Protein AF-A0A9K3H7M8-F1 (afdb_monomer_lite)

Foldseek 3Di:
DPDDPDDPPQDPLNCCVSPDDPVVQPPHDDDQQAPDDVPDDCPPPVRVVSCVVSVDRVVVVVVQVPDDPVRNVVVVVVVVVVVVVVVVVVVVVVVVVVVVVVVVVVVVVVVVVVVVVVVVVVVVVVVVVVVVVVVVVVVVVVVVVVVVVVVVVVVVVVVVVVVVVVVVVVVVVVVVVVVVVVVVVVVVVVVVVVVVVVVVVVVVVVVVVVVVVVVVVVVVVVVVVVVVVVVVVVVVVVVVVVVVVVVVVVVVVVVVVVVVVVVVVVVVVVVVVVVVVVVVPPPPVVPVVVVVVVVVVVVVVVPDDDDDDDDDDDDDDDDDDDDDDDPPDVVVVVVVVVVVVVVPDDDDDDDDD

Organism: Helianthus annuus (NCBI:txid4232)

Structure (mmCIF, N/CA/C/O backbone):
data_AF-A0A9K3H7M8-F1
#
_entry.id   AF-A0A9K3H7M8-F1
#
loop_
_atom_site.group_PDB
_atom_site.id
_atom_site.type_symbol
_atom_site.label_atom_id
_atom_site.label_alt_id
_atom_site.label_comp_id
_atom_site.label_asym_id
_atom_site.label_entity_id
_atom_site.label_seq_id
_atom_site.pdbx_PDB_ins_code
_atom_site.Cartn_x
_atom_site.Cartn_y
_atom_site.Cartn_z
_atom_site.occupancy
_atom_site.B_iso_or_equiv
_atom_site.auth_seq_id
_atom_site.auth_comp_id
_atom_site.auth_asym_id
_atom_site.auth_atom_id
_atom_site.pdbx_PDB_model_num
ATOM 1 N N . MET A 1 1 ? 42.172 39.026 -87.002 1.00 37.16 1 MET A N 1
ATOM 2 C CA . MET A 1 1 ? 43.207 38.652 -87.994 1.00 37.16 1 MET A CA 1
ATOM 3 C C . MET A 1 1 ? 42.482 38.311 -89.286 1.00 37.16 1 MET A C 1
ATOM 5 O O . MET A 1 1 ? 41.620 37.442 -89.215 1.00 37.16 1 MET A O 1
ATOM 9 N N . PRO A 1 2 ? 42.735 38.986 -90.419 1.00 46.34 2 PRO A N 1
ATOM 10 C CA . PRO A 1 2 ? 42.148 38.575 -91.692 1.00 46.34 2 PRO A CA 1
ATOM 11 C C . PRO A 1 2 ? 42.627 37.155 -92.021 1.00 46.34 2 PRO A C 1
ATOM 13 O O . PRO A 1 2 ? 43.828 36.883 -91.992 1.00 46.34 2 PRO A O 1
ATOM 16 N N . GLN A 1 3 ? 41.680 36.238 -92.229 1.00 56.22 3 GLN A N 1
ATOM 17 C CA . GLN A 1 3 ? 41.981 34.842 -92.530 1.00 56.22 3 GLN A CA 1
ATOM 18 C C . GLN A 1 3 ? 42.691 34.755 -93.884 1.00 56.22 3 GLN A C 1
ATOM 20 O O . GLN A 1 3 ? 42.224 35.310 -94.878 1.00 56.22 3 GLN A O 1
ATOM 25 N N . THR A 1 4 ? 43.836 34.076 -93.922 1.00 61.66 4 THR A N 1
ATOM 26 C CA . THR A 1 4 ? 44.567 33.813 -95.163 1.00 61.66 4 THR A CA 1
ATOM 27 C C . THR A 1 4 ? 43.667 33.005 -96.113 1.00 61.66 4 THR A C 1
ATOM 29 O O . THR A 1 4 ? 43.081 32.017 -95.653 1.00 61.66 4 THR A O 1
ATOM 32 N N . PRO A 1 5 ? 43.545 33.382 -97.404 1.00 66.44 5 PRO A N 1
ATOM 33 C CA . PRO A 1 5 ? 42.693 32.675 -98.360 1.00 66.44 5 PRO A CA 1
ATOM 34 C C . PRO A 1 5 ? 43.016 31.180 -98.404 1.00 66.44 5 PRO A C 1
ATOM 36 O O . PRO A 1 5 ? 44.189 30.805 -98.343 1.00 66.44 5 PRO A O 1
ATOM 39 N N . ILE A 1 6 ? 41.980 30.340 -98.507 1.00 66.00 6 ILE A N 1
ATOM 40 C CA . ILE A 1 6 ? 42.145 28.888 -98.623 1.00 66.00 6 ILE A CA 1
ATOM 41 C C . ILE A 1 6 ? 42.947 28.598 -99.896 1.00 66.00 6 ILE A C 1
ATOM 43 O O . ILE A 1 6 ? 42.545 28.968 -100.999 1.00 66.00 6 ILE A O 1
ATOM 47 N N . GLY A 1 7 ? 44.113 27.983 -99.732 1.00 70.69 7 GLY A N 1
ATOM 48 C CA . GLY A 1 7 ? 45.026 27.655 -100.817 1.00 70.69 7 GLY A CA 1
ATOM 49 C C . GLY A 1 7 ? 44.798 26.237 -101.351 1.00 70.69 7 GLY A C 1
ATOM 50 O O . GLY A 1 7 ? 44.328 25.367 -100.622 1.00 70.69 7 GLY A O 1
ATOM 51 N N . PRO A 1 8 ? 45.228 25.930 -102.587 1.00 66.62 8 PRO A N 1
ATOM 52 C CA . PRO A 1 8 ? 45.077 24.602 -103.201 1.00 66.62 8 PRO A CA 1
ATOM 53 C C . PRO A 1 8 ? 45.872 23.473 -102.509 1.00 66.62 8 PRO A C 1
ATOM 55 O O . PRO A 1 8 ? 45.819 22.329 -102.947 1.00 66.62 8 PRO A O 1
ATOM 58 N N . LYS A 1 9 ? 46.632 23.783 -101.450 1.00 65.81 9 LYS A N 1
ATOM 59 C CA . LYS A 1 9 ? 47.380 22.820 -100.624 1.00 65.81 9 LYS A CA 1
ATOM 60 C C . LYS A 1 9 ? 46.792 22.643 -99.215 1.00 65.81 9 LYS A C 1
ATOM 62 O O . LYS A 1 9 ? 47.369 21.892 -98.433 1.00 65.81 9 LYS A O 1
ATOM 67 N N . ASP A 1 10 ? 45.703 23.339 -98.883 1.00 64.88 10 ASP A N 1
ATOM 68 C CA . ASP A 1 10 ? 45.062 23.244 -97.570 1.00 64.88 10 ASP A CA 1
ATOM 69 C C . ASP A 1 10 ? 44.365 21.879 -97.417 1.00 64.88 10 ASP A C 1
ATOM 71 O O . ASP A 1 10 ? 43.668 21.401 -98.314 1.00 64.88 10 ASP A O 1
ATOM 75 N N . THR A 1 11 ? 44.581 21.219 -96.278 1.00 67.19 11 THR A N 1
ATOM 76 C CA . THR A 1 11 ? 43.948 19.932 -95.956 1.00 67.19 11 THR A CA 1
ATOM 77 C C . THR A 1 11 ? 42.497 20.119 -95.501 1.00 67.19 11 THR A C 1
ATOM 79 O O . THR A 1 11 ? 42.090 21.210 -95.110 1.00 67.19 11 THR A O 1
ATOM 82 N N . LEU A 1 12 ? 41.696 19.048 -95.473 1.00 66.25 12 LEU A N 1
ATOM 83 C CA . LEU A 1 12 ? 40.324 19.115 -94.937 1.00 66.25 12 LEU A CA 1
ATOM 84 C C . LEU A 1 12 ? 40.281 19.637 -93.487 1.00 66.25 12 LEU A C 1
ATOM 86 O O . LEU A 1 12 ? 39.350 20.348 -93.120 1.00 66.25 12 LEU A O 1
ATOM 90 N N . GLY A 1 13 ? 41.318 19.356 -92.689 1.00 67.44 13 GLY A N 1
ATOM 91 C CA . GLY A 1 13 ? 41.487 19.937 -91.355 1.00 67.44 13 GLY A CA 1
ATOM 92 C C . GLY A 1 13 ? 41.798 21.441 -91.371 1.00 67.44 13 GLY A C 1
ATOM 93 O O . GLY A 1 13 ? 41.310 22.163 -90.507 1.00 67.44 13 GLY A O 1
ATOM 94 N N . ASP A 1 14 ? 42.564 21.936 -92.355 1.00 67.06 14 ASP A N 1
ATOM 95 C CA . ASP A 1 14 ? 42.853 23.375 -92.529 1.00 67.06 14 ASP A CA 1
ATOM 96 C C . ASP A 1 14 ? 41.591 24.164 -92.828 1.00 67.06 14 ASP A C 1
ATOM 98 O O . ASP A 1 14 ? 41.371 25.227 -92.248 1.00 67.06 14 ASP A O 1
ATOM 102 N N . ILE A 1 15 ? 40.766 23.621 -93.720 1.00 71.25 15 ILE A N 1
ATOM 103 C CA . ILE A 1 15 ? 39.487 24.213 -94.090 1.00 71.25 15 ILE A CA 1
ATOM 104 C C . ILE A 1 15 ? 38.593 24.230 -92.852 1.00 71.25 15 ILE A C 1
ATOM 106 O O . ILE A 1 15 ? 38.172 25.299 -92.427 1.00 71.25 15 ILE A O 1
ATOM 110 N N . TYR A 1 16 ? 38.421 23.078 -92.200 1.00 71.94 16 TYR A N 1
ATOM 111 C CA . TYR A 1 16 ? 37.573 22.943 -91.023 1.00 71.94 16 TYR A CA 1
ATOM 112 C C . TYR A 1 16 ? 37.941 23.897 -89.880 1.00 71.94 16 TYR A C 1
ATOM 114 O O . TYR A 1 16 ? 37.085 24.645 -89.426 1.00 71.94 16 TYR A O 1
ATOM 122 N N . TYR A 1 17 ? 39.199 23.940 -89.429 1.00 69.75 17 TYR A N 1
ATOM 123 C CA . TYR A 1 17 ? 39.587 24.808 -88.307 1.00 69.75 17 TYR A CA 1
ATOM 124 C C . TYR A 1 17 ? 39.629 26.304 -88.662 1.00 69.75 17 TYR A C 1
ATOM 126 O O . TYR A 1 17 ? 39.599 27.131 -87.751 1.00 69.75 17 TYR A O 1
ATOM 134 N N . ARG A 1 18 ? 39.708 26.680 -89.950 1.00 70.69 18 ARG A N 1
ATOM 135 C CA . ARG A 1 18 ? 39.582 28.088 -90.376 1.00 70.69 18 ARG A CA 1
ATOM 136 C C . ARG A 1 18 ? 38.124 28.520 -90.518 1.00 70.69 18 ARG A C 1
ATOM 138 O O . ARG A 1 18 ? 37.816 29.664 -90.200 1.00 70.69 18 ARG A O 1
ATOM 145 N N . THR A 1 19 ? 37.239 27.638 -90.979 1.00 67.06 19 THR A N 1
ATOM 146 C CA . THR A 1 19 ? 35.826 27.969 -91.229 1.00 67.06 19 THR A CA 1
ATOM 147 C C . THR A 1 19 ? 34.911 27.680 -90.042 1.00 67.06 19 THR A C 1
ATOM 149 O O . THR A 1 19 ? 33.786 28.165 -90.022 1.00 67.06 19 THR A O 1
ATOM 152 N N . TYR A 1 20 ? 35.355 26.885 -89.066 1.00 65.38 20 TYR A N 1
ATOM 153 C CA . TYR A 1 20 ? 34.555 26.542 -87.895 1.00 65.38 20 TYR A CA 1
ATOM 154 C C . TYR A 1 20 ? 34.577 27.658 -86.842 1.00 65.38 20 TYR A C 1
ATOM 156 O O . TYR A 1 20 ? 35.587 27.882 -86.175 1.00 65.38 20 TYR A O 1
ATOM 164 N N . THR A 1 21 ? 33.429 28.301 -86.641 1.00 65.25 21 THR A N 1
ATOM 165 C CA . THR A 1 21 ? 33.102 29.110 -85.458 1.00 65.25 21 THR A CA 1
ATOM 166 C C . THR A 1 21 ? 31.748 28.651 -84.916 1.00 65.25 21 THR A C 1
ATOM 168 O O . THR A 1 21 ? 30.853 28.330 -85.696 1.00 65.25 21 THR A O 1
ATOM 171 N N . GLU A 1 22 ? 31.580 28.588 -83.588 1.00 62.47 22 GLU A N 1
ATOM 172 C CA . GLU A 1 22 ? 30.294 28.176 -82.986 1.00 62.47 22 GLU A CA 1
ATOM 173 C C . GLU A 1 22 ? 29.138 29.086 -83.429 1.00 62.47 22 GLU A C 1
ATOM 175 O O . GLU A 1 22 ? 28.031 28.609 -83.646 1.00 62.47 22 GLU A O 1
ATOM 180 N N . GLU A 1 23 ? 29.431 30.366 -83.658 1.00 64.12 23 GLU A N 1
ATOM 181 C CA . GLU A 1 23 ? 28.493 31.390 -84.128 1.00 64.12 23 GLU A CA 1
ATOM 182 C C . GLU A 1 23 ? 28.044 31.200 -85.587 1.00 64.12 23 GLU A C 1
ATOM 184 O O . GLU A 1 23 ? 26.951 31.620 -85.935 1.00 64.12 23 GLU A O 1
ATOM 189 N N . ALA A 1 24 ? 28.851 30.569 -86.452 1.00 64.94 24 ALA A N 1
ATOM 190 C CA . ALA A 1 24 ? 28.503 30.346 -87.864 1.00 64.94 24 ALA A CA 1
ATOM 191 C C . ALA A 1 24 ? 27.744 29.029 -88.107 1.00 64.94 24 ALA A C 1
ATOM 193 O O . ALA A 1 24 ? 27.445 28.681 -89.250 1.00 64.94 24 ALA A O 1
ATOM 194 N N . ARG A 1 25 ? 27.501 28.251 -87.047 1.00 64.44 25 ARG A N 1
ATOM 195 C CA . ARG A 1 25 ? 26.945 26.897 -87.124 1.00 64.44 25 ARG A CA 1
ATOM 196 C C . ARG A 1 25 ? 25.420 26.849 -86.963 1.00 64.44 25 ARG A C 1
ATOM 198 O O . ARG A 1 25 ? 24.827 25.854 -87.385 1.00 64.44 25 ARG A O 1
ATOM 205 N N . ASP A 1 26 ? 24.804 27.881 -86.385 1.00 65.69 26 ASP A N 1
ATOM 206 C CA . ASP A 1 26 ? 23.374 27.916 -86.044 1.00 65.69 26 ASP A CA 1
ATOM 207 C C . ASP A 1 26 ? 22.899 26.563 -85.442 1.00 65.69 26 ASP A C 1
ATOM 209 O O . ASP A 1 26 ? 23.604 25.958 -84.629 1.00 65.69 26 ASP A O 1
ATOM 213 N N . ASP A 1 27 ? 21.739 26.038 -85.857 1.00 67.88 27 ASP A N 1
ATOM 214 C CA . ASP A 1 27 ? 21.163 24.768 -85.375 1.00 67.88 27 ASP A CA 1
ATOM 215 C C . ASP A 1 27 ? 21.737 23.501 -86.057 1.00 67.88 27 ASP A C 1
ATOM 217 O O . ASP A 1 27 ? 21.255 22.383 -85.838 1.00 67.88 27 ASP A O 1
ATOM 221 N N . VAL A 1 28 ? 22.770 23.618 -86.901 1.00 68.94 28 VAL A N 1
ATOM 222 C CA . VAL A 1 28 ? 23.290 22.472 -87.669 1.00 68.94 28 VAL A CA 1
ATOM 223 C C . VAL A 1 28 ? 24.121 21.538 -86.768 1.00 68.94 28 VAL A C 1
ATOM 225 O O . VAL A 1 28 ? 24.998 21.993 -86.025 1.00 68.94 28 VAL A O 1
ATOM 228 N N . PRO A 1 29 ? 23.922 20.203 -86.804 1.00 63.81 29 PRO A N 1
ATOM 229 C CA . PRO A 1 29 ? 24.744 19.258 -86.046 1.00 63.81 29 PRO A CA 1
ATOM 230 C C . PRO A 1 29 ? 26.231 19.348 -86.410 1.00 63.81 29 PRO A C 1
ATOM 232 O O . PRO A 1 29 ? 26.594 19.450 -87.578 1.00 63.81 29 PRO A O 1
ATOM 235 N N . HIS A 1 30 ? 27.100 19.286 -85.400 1.00 67.50 30 HIS A N 1
ATOM 236 C CA . HIS A 1 30 ? 28.547 19.335 -85.578 1.00 67.50 30 HIS A CA 1
ATOM 237 C C . HIS A 1 30 ? 28.995 18.155 -86.436 1.00 67.50 30 HIS A C 1
ATOM 239 O O . HIS A 1 30 ? 28.794 17.004 -86.042 1.00 67.50 30 HIS A O 1
ATOM 245 N N . GLN A 1 31 ? 29.612 18.432 -87.581 1.00 67.94 31 GLN A N 1
ATOM 246 C CA . GLN A 1 31 ? 30.247 17.413 -88.409 1.00 67.94 31 GLN A CA 1
ATOM 247 C C . GLN A 1 31 ? 31.762 17.534 -88.266 1.00 67.94 31 GLN A C 1
ATOM 249 O O . GLN A 1 31 ? 32.370 18.358 -88.949 1.00 67.94 31 GLN A O 1
ATOM 254 N N . PRO A 1 32 ? 32.382 16.760 -87.361 1.00 67.25 32 PRO A N 1
ATOM 255 C CA . PRO A 1 32 ? 33.826 16.770 -87.236 1.00 67.25 32 PRO A CA 1
ATOM 256 C C . PRO A 1 32 ? 34.496 16.165 -88.475 1.00 67.25 32 PRO A C 1
ATOM 258 O O . PRO A 1 32 ? 33.921 15.327 -89.168 1.00 67.25 32 PRO A O 1
ATOM 261 N N . VAL A 1 33 ? 35.757 16.536 -88.716 1.00 67.94 33 VAL A N 1
ATOM 262 C CA . VAL A 1 33 ? 36.584 15.984 -89.815 1.00 67.94 33 VAL A CA 1
ATOM 263 C C . VAL A 1 33 ? 36.928 14.505 -89.592 1.00 67.94 33 VAL A C 1
ATOM 265 O O . VAL A 1 33 ? 37.368 13.817 -90.510 1.00 67.94 33 VAL A O 1
ATOM 268 N N . TRP A 1 34 ? 36.727 13.993 -88.375 1.00 71.50 34 TRP A N 1
ATOM 269 C CA . TRP A 1 34 ? 36.981 12.601 -88.019 1.00 71.50 34 TRP A CA 1
ATOM 270 C C . TRP A 1 34 ? 35.711 11.747 -88.028 1.00 71.50 34 TRP A C 1
ATOM 272 O O . TRP A 1 34 ? 34.624 12.193 -87.674 1.00 71.50 34 TRP A O 1
ATOM 282 N N . CYS A 1 35 ? 35.869 10.466 -88.365 1.00 69.44 35 CYS A N 1
ATOM 283 C CA . CYS A 1 35 ? 34.754 9.529 -88.531 1.00 69.44 35 CYS A CA 1
ATOM 284 C C . CYS A 1 35 ? 34.334 8.787 -87.245 1.00 69.44 35 CYS A C 1
ATOM 286 O O . CYS A 1 35 ? 33.466 7.919 -87.321 1.00 69.44 35 CYS A O 1
ATOM 288 N N . LEU A 1 36 ? 34.935 9.092 -86.083 1.00 68.38 36 LEU A N 1
ATOM 289 C CA . LEU A 1 36 ? 34.606 8.432 -84.810 1.00 68.38 36 LEU A CA 1
ATOM 290 C C . LEU A 1 36 ? 33.197 8.796 -84.327 1.00 68.38 36 LEU A C 1
ATOM 292 O O . LEU A 1 36 ? 32.873 9.966 -84.115 1.00 68.38 36 LEU A O 1
ATOM 296 N N . LYS A 1 37 ? 32.384 7.770 -84.079 1.00 69.69 37 LYS A N 1
ATOM 297 C CA . LYS A 1 37 ? 31.034 7.861 -83.519 1.00 69.69 37 LYS A CA 1
ATOM 298 C C . LYS A 1 37 ? 31.013 7.423 -82.055 1.00 69.69 37 LYS A C 1
ATOM 300 O O . LYS A 1 37 ? 31.879 6.703 -81.562 1.00 69.69 37 LYS A O 1
ATOM 305 N N . LYS A 1 38 ? 29.970 7.837 -81.329 1.00 60.09 38 LYS A N 1
ATOM 306 C CA . LYS A 1 38 ? 29.717 7.375 -79.955 1.00 60.09 38 LYS A CA 1
ATOM 307 C C . LYS A 1 38 ? 29.588 5.843 -79.954 1.00 60.09 38 LYS A C 1
ATOM 309 O O . LYS A 1 38 ? 28.697 5.329 -80.623 1.00 60.09 38 LYS A O 1
ATOM 314 N N . LYS A 1 39 ? 30.410 5.162 -79.140 1.00 64.69 39 LYS A N 1
ATOM 315 C CA . LYS A 1 39 ? 30.593 3.691 -79.031 1.00 64.69 39 LYS A CA 1
ATOM 316 C C . LYS A 1 39 ? 31.601 3.058 -80.000 1.00 64.69 39 LYS A C 1
ATOM 318 O O . LYS A 1 39 ? 31.818 1.853 -79.891 1.00 64.69 39 LYS A O 1
ATOM 323 N N . ASP A 1 40 ? 32.253 3.829 -80.867 1.00 67.75 40 ASP A N 1
ATOM 324 C CA . ASP A 1 40 ? 33.403 3.308 -81.605 1.00 67.75 40 ASP A CA 1
ATOM 325 C C . ASP A 1 40 ? 34.556 3.033 -80.634 1.00 67.75 40 ASP A C 1
ATOM 327 O O . ASP A 1 40 ? 34.876 3.834 -79.753 1.00 67.75 40 ASP A O 1
ATOM 331 N N . THR A 1 41 ? 35.180 1.871 -80.780 1.00 60.69 41 THR A N 1
ATOM 332 C CA . THR A 1 41 ? 36.341 1.467 -79.986 1.00 60.69 41 THR A CA 1
ATOM 333 C C . THR A 1 41 ? 37.636 1.867 -80.693 1.00 60.69 41 THR A C 1
ATOM 335 O O . THR A 1 41 ? 37.785 1.606 -81.888 1.00 60.69 41 THR A O 1
ATOM 338 N N . PHE A 1 42 ? 38.613 2.409 -79.951 1.00 65.19 42 PHE A N 1
ATOM 339 C CA . PHE A 1 42 ? 39.938 2.844 -80.444 1.00 65.19 42 PHE A CA 1
ATOM 340 C C . PHE A 1 42 ? 40.855 1.707 -80.968 1.00 65.19 42 PHE A C 1
ATOM 342 O O . PHE A 1 42 ? 42.075 1.846 -81.031 1.00 65.19 42 PHE A O 1
ATOM 349 N N . VAL A 1 43 ? 40.285 0.565 -81.349 1.00 67.00 43 VAL A N 1
ATOM 350 C CA . VAL A 1 43 ? 40.990 -0.585 -81.938 1.00 67.00 43 VAL A CA 1
ATOM 351 C C . VAL A 1 43 ? 41.161 -0.439 -83.452 1.00 67.00 43 VAL A C 1
ATOM 353 O O . VAL A 1 43 ? 42.076 -1.025 -84.025 1.00 67.00 43 VAL A O 1
ATOM 356 N N . LEU A 1 44 ? 40.309 0.350 -84.118 1.00 71.62 44 LEU A N 1
ATOM 357 C CA . LEU A 1 44 ? 40.407 0.591 -85.558 1.00 71.62 44 LEU A CA 1
ATOM 358 C C . LEU A 1 44 ? 41.444 1.681 -85.846 1.00 71.62 44 LEU A C 1
ATOM 360 O O . LEU A 1 44 ? 41.142 2.872 -85.787 1.00 71.62 44 LEU A O 1
ATOM 364 N N . PHE A 1 45 ? 42.661 1.266 -86.210 1.00 72.88 45 PHE A N 1
ATOM 365 C CA . PHE A 1 45 ? 43.798 2.163 -86.454 1.00 72.88 45 PHE A CA 1
ATOM 366 C C . PHE A 1 45 ? 43.477 3.332 -87.398 1.00 72.88 45 PHE A C 1
ATOM 368 O O . PHE A 1 45 ? 43.902 4.452 -87.140 1.00 72.88 45 PHE A O 1
ATOM 375 N N . VAL A 1 46 ? 42.700 3.099 -88.463 1.00 73.44 46 VAL A N 1
ATOM 376 C CA . VAL A 1 46 ? 42.328 4.145 -89.432 1.00 73.44 46 VAL A CA 1
ATOM 377 C C . VAL A 1 46 ? 41.471 5.231 -88.777 1.00 73.44 46 VAL A C 1
ATOM 379 O O . VAL A 1 46 ? 41.814 6.403 -88.871 1.00 73.44 46 VAL A O 1
ATOM 382 N N . ALA A 1 47 ? 40.427 4.854 -88.034 1.00 70.38 47 ALA A N 1
ATOM 383 C CA . ALA A 1 47 ? 39.562 5.810 -87.341 1.00 70.38 47 ALA A CA 1
ATOM 384 C C . ALA A 1 47 ? 40.319 6.575 -86.241 1.00 70.38 47 ALA A C 1
ATOM 386 O O . ALA A 1 47 ? 40.140 7.783 -86.091 1.00 70.38 47 ALA A O 1
ATOM 387 N N . CYS A 1 48 ? 41.212 5.896 -85.513 1.00 69.88 48 CYS A N 1
ATOM 388 C CA . CYS A 1 48 ? 42.076 6.522 -84.510 1.00 69.88 48 CYS A CA 1
ATOM 389 C C . CYS A 1 48 ? 43.066 7.504 -85.136 1.00 69.88 48 CYS A C 1
ATOM 391 O O . CYS A 1 48 ? 43.283 8.584 -84.595 1.00 69.88 48 CYS A O 1
ATOM 393 N N . ARG A 1 49 ? 43.662 7.142 -86.277 1.00 73.06 49 ARG A N 1
ATOM 394 C CA . ARG A 1 49 ? 44.584 7.999 -87.023 1.00 73.06 49 ARG A CA 1
ATOM 395 C C . ARG A 1 49 ? 43.867 9.233 -87.555 1.00 73.06 49 ARG A C 1
ATOM 397 O O . ARG A 1 49 ? 44.391 10.329 -87.403 1.00 73.06 49 ARG A O 1
ATOM 404 N N . ASP A 1 50 ? 42.686 9.068 -88.138 1.00 72.75 50 ASP A N 1
ATOM 405 C CA . ASP A 1 50 ? 41.912 10.176 -88.700 1.00 72.75 50 ASP A CA 1
ATOM 406 C C . ASP A 1 50 ? 41.412 11.114 -87.590 1.00 72.75 50 ASP A C 1
ATOM 408 O O . ASP A 1 50 ? 41.468 12.332 -87.736 1.00 72.75 50 ASP A O 1
ATOM 412 N N . TRP A 1 51 ? 41.029 10.565 -86.432 1.00 72.69 51 TRP A N 1
ATOM 413 C CA . TRP A 1 51 ? 40.752 11.353 -85.231 1.00 72.69 51 TRP A CA 1
ATOM 414 C C . TRP A 1 51 ? 41.978 12.086 -84.703 1.00 72.69 51 TRP A C 1
ATOM 416 O O . TRP A 1 51 ? 41.902 13.284 -84.455 1.00 72.69 51 TRP A O 1
ATOM 426 N N . PHE A 1 52 ? 43.115 11.405 -84.566 1.00 69.81 52 PHE A N 1
ATOM 427 C CA . PHE A 1 52 ? 44.348 12.015 -84.078 1.00 69.81 52 PHE A CA 1
ATOM 428 C C . PHE A 1 52 ? 44.790 13.156 -84.998 1.00 69.81 52 PHE A C 1
ATOM 430 O O . PHE A 1 52 ? 45.013 14.268 -84.535 1.00 69.81 52 PHE A O 1
ATOM 437 N N . LEU A 1 53 ? 44.841 12.920 -86.310 1.00 68.38 53 LEU A N 1
ATOM 438 C CA . LEU A 1 53 ? 45.197 13.940 -87.299 1.00 68.38 53 LEU A CA 1
ATOM 439 C C . LEU A 1 53 ? 44.179 15.084 -87.352 1.00 68.38 53 LEU A C 1
ATOM 441 O O . LEU A 1 53 ? 44.574 16.228 -87.553 1.00 68.38 53 LEU A O 1
ATOM 445 N N . GLY A 1 54 ? 42.895 14.782 -87.154 1.00 68.94 54 GLY A N 1
ATOM 446 C CA . GLY A 1 54 ? 41.819 15.766 -87.107 1.00 68.94 54 GLY A CA 1
ATOM 447 C C . GLY A 1 54 ? 41.716 16.531 -85.787 1.00 68.94 54 GLY A C 1
ATOM 448 O O . GLY A 1 54 ? 41.024 17.536 -85.762 1.00 68.94 54 GLY A O 1
ATOM 449 N N . SER A 1 55 ? 42.386 16.083 -84.719 1.00 67.81 55 SER A N 1
ATOM 450 C CA . SER A 1 55 ? 42.360 16.719 -83.391 1.00 67.81 55 SER A CA 1
ATOM 451 C C . SER A 1 55 ? 43.405 17.823 -83.231 1.00 67.81 55 SER A C 1
ATOM 453 O O . SER A 1 55 ? 43.283 18.664 -82.339 1.00 67.81 55 SER A O 1
ATOM 455 N N . PHE A 1 56 ? 44.444 17.828 -84.072 1.00 68.06 56 PHE A N 1
ATOM 456 C CA . PHE A 1 56 ? 45.486 18.848 -84.036 1.00 68.06 56 PHE A CA 1
ATOM 457 C C . PHE A 1 56 ? 45.297 19.854 -85.168 1.00 68.06 56 PHE A C 1
ATOM 459 O O . PHE A 1 56 ? 45.158 19.458 -86.327 1.00 68.06 56 PHE A O 1
ATOM 466 N N . PRO A 1 57 ? 45.383 21.164 -84.878 1.00 70.00 57 PRO A N 1
ATOM 467 C CA . PRO A 1 57 ? 45.433 22.171 -85.921 1.00 70.00 57 PRO A CA 1
ATOM 468 C C . PRO A 1 57 ? 46.582 21.869 -86.894 1.00 70.00 57 PRO A C 1
ATOM 470 O O . PRO A 1 57 ? 47.682 21.522 -86.450 1.00 70.00 57 PRO A O 1
ATOM 473 N N . PRO A 1 58 ? 46.410 22.073 -88.205 1.00 68.31 58 PRO A N 1
ATOM 474 C CA . PRO A 1 58 ? 47.459 21.787 -89.188 1.00 68.31 58 PRO A CA 1
ATOM 475 C C . PRO A 1 58 ? 48.777 22.528 -88.941 1.00 68.31 58 PRO A C 1
ATOM 477 O O . PRO A 1 58 ? 49.848 22.030 -89.279 1.00 68.31 58 PRO A O 1
ATOM 480 N N . ARG A 1 59 ? 48.735 23.691 -88.275 1.00 71.06 59 ARG A N 1
ATOM 481 C CA . ARG A 1 59 ? 49.937 24.390 -87.793 1.00 71.06 59 ARG A CA 1
ATOM 482 C C . ARG A 1 59 ? 50.744 23.543 -86.804 1.00 71.06 59 ARG A C 1
ATOM 484 O O . ARG A 1 59 ? 51.968 23.528 -86.891 1.00 71.06 59 ARG A O 1
ATOM 491 N N . GLU A 1 60 ? 50.079 22.843 -85.890 1.00 75.31 60 GLU A N 1
ATOM 492 C CA . GLU A 1 60 ? 50.724 21.926 -84.948 1.00 75.31 60 GLU A CA 1
ATOM 493 C C . GLU A 1 60 ? 51.228 20.676 -85.678 1.00 75.31 60 GLU A C 1
ATOM 495 O O . GLU A 1 60 ? 52.369 20.275 -85.472 1.00 75.31 60 GLU A O 1
ATOM 500 N N . VAL A 1 61 ? 50.462 20.135 -86.632 1.00 73.06 61 VAL A N 1
ATOM 501 C CA . VAL A 1 61 ? 50.920 19.024 -87.488 1.00 73.06 61 VAL A CA 1
ATOM 502 C C . VAL A 1 61 ? 52.194 19.402 -88.256 1.00 73.06 61 VAL A C 1
ATOM 504 O O . VAL A 1 61 ? 53.165 18.646 -88.263 1.00 73.06 61 VAL A O 1
ATOM 507 N N . ASN A 1 62 ? 52.239 20.595 -88.853 1.00 75.31 62 ASN A N 1
ATOM 508 C CA . ASN A 1 62 ? 53.415 21.105 -89.559 1.00 75.31 62 ASN A CA 1
ATOM 509 C C . ASN A 1 62 ? 54.591 21.354 -88.609 1.00 75.31 62 ASN A C 1
ATOM 511 O O . ASN A 1 62 ? 55.723 21.007 -88.938 1.00 75.31 62 ASN A O 1
ATOM 515 N N . ARG A 1 63 ? 54.339 21.878 -87.404 1.00 77.00 63 ARG A N 1
ATOM 516 C CA . ARG A 1 63 ? 55.367 22.030 -86.366 1.00 77.00 63 ARG A CA 1
ATOM 517 C C . ARG A 1 63 ? 55.995 20.686 -85.997 1.00 77.00 63 ARG A C 1
ATOM 519 O O . ARG A 1 63 ? 57.213 20.615 -85.870 1.00 77.00 63 ARG A O 1
ATOM 526 N N . GLN A 1 64 ? 55.190 19.634 -85.852 1.00 76.12 64 GLN A N 1
ATOM 527 C CA . GLN A 1 64 ? 55.685 18.284 -85.571 1.00 76.12 64 GLN A CA 1
ATOM 528 C C . GLN A 1 64 ? 56.461 17.705 -86.765 1.00 76.12 64 GLN A C 1
ATOM 530 O O . GLN A 1 64 ? 57.506 17.097 -86.561 1.00 76.12 64 GLN A O 1
ATOM 535 N N . ARG A 1 65 ? 56.021 17.949 -88.010 1.00 77.19 65 ARG A N 1
ATOM 536 C CA . ARG A 1 65 ? 56.729 17.511 -89.233 1.00 77.19 65 ARG A CA 1
ATOM 537 C C . ARG A 1 65 ? 58.103 18.157 -89.425 1.00 77.19 65 ARG A C 1
ATOM 539 O O . ARG A 1 65 ? 58.973 17.538 -90.022 1.00 77.19 65 ARG A O 1
ATOM 546 N N . VAL A 1 66 ? 58.292 19.388 -88.945 1.00 81.81 66 VAL A N 1
ATOM 547 C CA . VAL A 1 66 ? 59.570 20.122 -89.031 1.00 81.81 66 VAL A CA 1
ATOM 548 C C . VAL A 1 66 ? 60.555 19.698 -87.926 1.00 81.81 66 VAL A C 1
ATOM 550 O O . VAL A 1 66 ? 61.731 20.053 -87.979 1.00 81.81 66 VAL A O 1
ATOM 553 N N . ARG A 1 67 ? 60.120 18.920 -86.921 1.00 82.69 67 ARG A N 1
ATOM 554 C CA . ARG A 1 67 ? 61.021 18.418 -85.873 1.00 82.69 67 ARG A CA 1
ATOM 555 C C . ARG A 1 67 ? 62.001 17.388 -86.426 1.00 82.69 67 ARG A C 1
ATOM 557 O O . ARG A 1 67 ? 61.650 16.538 -87.240 1.00 82.69 67 ARG A O 1
ATOM 564 N N . THR A 1 68 ? 63.225 17.426 -85.908 1.00 89.81 68 THR A N 1
ATOM 565 C CA . THR A 1 68 ? 64.208 16.363 -86.125 1.00 89.81 68 THR A CA 1
ATOM 566 C C . THR A 1 68 ? 63.738 15.064 -85.469 1.00 89.81 68 THR A C 1
ATOM 568 O O . THR A 1 68 ? 62.945 15.078 -84.524 1.00 89.81 68 THR A O 1
ATOM 571 N N . HIS A 1 69 ? 64.258 13.930 -85.943 1.00 85.56 69 HIS A N 1
ATOM 572 C CA . HIS A 1 69 ? 63.979 12.622 -85.346 1.00 85.56 69 HIS A CA 1
ATOM 573 C C . HIS A 1 69 ? 64.286 12.598 -83.836 1.00 85.56 69 HIS A C 1
ATOM 575 O O . HIS A 1 69 ? 63.472 12.127 -83.047 1.00 85.56 69 HIS A O 1
ATOM 581 N N . GLU A 1 70 ? 65.407 13.197 -83.427 1.00 87.38 70 GLU A N 1
ATOM 582 C CA . GLU A 1 70 ? 65.793 13.344 -82.019 1.00 87.38 70 GLU A CA 1
ATOM 583 C C . GLU A 1 70 ? 64.791 14.197 -81.222 1.00 87.38 70 GLU A C 1
ATOM 585 O O . GLU A 1 70 ? 64.389 13.819 -80.123 1.00 87.38 70 GLU A O 1
ATOM 590 N N . GLY A 1 71 ? 64.300 15.300 -81.798 1.00 88.12 71 GLY A N 1
ATOM 591 C CA . GLY A 1 71 ? 63.277 16.138 -81.170 1.00 88.12 71 GLY A CA 1
ATOM 592 C C . GLY A 1 71 ? 61.923 15.436 -81.011 1.00 88.12 71 GLY A C 1
ATOM 593 O O . GLY A 1 71 ? 61.233 15.650 -80.012 1.00 88.12 71 GLY A O 1
ATOM 594 N N . LEU A 1 72 ? 61.545 14.576 -81.965 1.00 85.38 72 LEU A N 1
ATOM 595 C CA . LEU A 1 72 ? 60.355 13.723 -81.859 1.00 85.38 72 LEU A CA 1
ATOM 596 C C . LEU A 1 72 ? 60.526 12.656 -80.774 1.00 85.38 72 LEU A C 1
ATOM 598 O O . LEU A 1 72 ? 59.629 12.479 -79.952 1.00 85.38 72 LEU A O 1
ATOM 602 N N . TYR A 1 73 ? 61.681 11.991 -80.735 1.00 86.75 73 TYR A N 1
ATOM 603 C CA . TYR A 1 73 ? 61.988 10.978 -79.727 1.00 86.75 73 TYR A CA 1
ATOM 604 C C . TYR A 1 73 ? 62.007 11.565 -78.308 1.00 86.75 73 TYR A C 1
ATOM 606 O O . TYR A 1 73 ? 61.379 11.019 -77.402 1.00 86.75 73 TYR A O 1
ATOM 614 N N . HIS A 1 74 ? 62.634 12.728 -78.119 1.00 89.56 74 HIS A N 1
ATOM 615 C CA . HIS A 1 74 ? 62.652 13.427 -76.834 1.00 89.56 74 HIS A CA 1
ATOM 616 C C . HIS A 1 74 ? 61.243 13.859 -76.387 1.00 89.56 74 HIS A C 1
ATOM 618 O O . HIS A 1 74 ? 60.871 13.672 -75.229 1.00 89.56 74 HIS A O 1
ATOM 624 N N . ALA A 1 75 ? 60.420 14.388 -77.303 1.00 86.94 75 ALA A N 1
ATOM 625 C CA . ALA A 1 75 ? 59.031 14.740 -77.002 1.00 86.94 75 ALA A CA 1
ATOM 626 C C . ALA A 1 75 ? 58.182 13.512 -76.638 1.00 86.94 75 ALA A C 1
ATOM 628 O O . ALA A 1 75 ? 57.361 13.594 -75.724 1.00 86.94 75 ALA A O 1
ATOM 629 N N . TYR A 1 76 ? 58.402 12.382 -77.316 1.00 85.88 76 TYR A N 1
ATOM 630 C CA . TYR A 1 76 ? 57.760 11.114 -76.988 1.00 85.88 76 TYR A CA 1
ATOM 631 C C . TYR A 1 76 ? 58.149 10.632 -75.587 1.00 85.88 76 TYR A C 1
ATOM 633 O O . TYR A 1 76 ? 57.262 10.343 -74.789 1.00 85.88 76 TYR A O 1
ATOM 641 N N . ILE A 1 77 ? 59.445 10.623 -75.245 1.00 91.25 77 ILE A N 1
ATOM 642 C CA . ILE A 1 77 ? 59.909 10.223 -73.906 1.00 91.25 77 ILE A CA 1
ATOM 643 C C . ILE A 1 77 ? 59.286 11.104 -72.822 1.00 91.25 77 ILE A C 1
ATOM 645 O O . ILE A 1 77 ? 58.780 10.576 -71.836 1.00 91.25 77 ILE A O 1
ATOM 649 N N . ILE A 1 78 ? 59.302 12.429 -72.993 1.00 91.69 78 ILE A N 1
ATOM 650 C CA . ILE A 1 78 ? 58.720 13.351 -72.007 1.00 91.69 78 ILE A CA 1
ATOM 651 C C . ILE A 1 78 ? 57.212 13.129 -71.875 1.00 91.69 78 ILE A C 1
ATOM 653 O O . ILE A 1 78 ? 56.698 13.083 -70.759 1.00 91.69 78 ILE A O 1
ATOM 657 N N . GLY A 1 79 ? 56.503 12.980 -72.996 1.00 90.38 79 GLY A N 1
ATOM 658 C CA . GLY A 1 79 ? 55.066 12.711 -73.001 1.00 90.38 79 GLY A CA 1
ATOM 659 C C . GLY A 1 79 ? 54.725 11.413 -72.272 1.00 90.38 79 GLY A C 1
ATOM 660 O O . GLY A 1 79 ? 53.882 11.419 -71.377 1.00 90.38 79 GLY A O 1
ATOM 661 N N . GLU A 1 80 ? 55.430 10.326 -72.591 1.00 90.56 80 GLU A N 1
ATOM 662 C CA . GLU A 1 80 ? 55.268 9.025 -71.938 1.00 90.56 80 GLU A CA 1
ATOM 663 C C . GLU A 1 80 ? 55.615 9.075 -70.449 1.00 90.56 80 GLU A C 1
ATOM 665 O O . GLU A 1 80 ? 54.862 8.556 -69.627 1.00 90.56 80 GLU A O 1
ATOM 670 N N . ALA A 1 81 ? 56.725 9.715 -70.073 1.00 91.88 81 ALA A N 1
ATOM 671 C CA . ALA A 1 81 ? 57.136 9.839 -68.678 1.00 91.88 81 ALA A CA 1
ATOM 672 C C . ALA A 1 81 ? 56.099 10.620 -67.856 1.00 91.88 81 ALA A C 1
ATOM 674 O O . ALA A 1 81 ? 55.689 10.164 -66.787 1.00 91.88 81 ALA A O 1
ATOM 675 N N . ASN A 1 82 ? 55.617 11.750 -68.381 1.00 93.94 82 ASN A N 1
ATOM 676 C CA . ASN A 1 82 ? 54.598 12.562 -67.722 1.00 93.94 82 ASN A CA 1
ATOM 677 C C . ASN A 1 82 ? 53.258 11.825 -67.627 1.00 93.94 82 ASN A C 1
ATOM 679 O O . ASN A 1 82 ? 52.654 11.802 -66.556 1.00 93.94 82 ASN A O 1
ATOM 683 N N . ALA A 1 83 ? 52.809 11.180 -68.709 1.00 91.81 83 ALA A N 1
ATOM 684 C CA . ALA A 1 83 ? 51.558 10.426 -68.720 1.00 91.81 83 ALA A CA 1
ATOM 685 C C . ALA A 1 83 ? 51.601 9.240 -67.747 1.00 91.81 83 ALA A C 1
ATOM 687 O O . ALA A 1 83 ? 50.656 9.026 -66.989 1.00 91.81 83 ALA A O 1
ATOM 688 N N . ARG A 1 84 ? 52.709 8.487 -67.712 1.00 92.00 84 ARG A N 1
ATOM 689 C CA . ARG A 1 84 ? 52.883 7.370 -66.770 1.00 92.00 84 ARG A CA 1
ATOM 690 C C . ARG A 1 84 ? 52.962 7.844 -65.326 1.00 92.00 84 ARG A C 1
ATOM 692 O O . ARG A 1 84 ? 52.339 7.218 -64.475 1.00 92.00 84 ARG A O 1
ATOM 699 N N . SER A 1 85 ? 53.675 8.937 -65.057 1.00 93.06 85 SER A N 1
ATOM 700 C CA . SER A 1 85 ? 53.759 9.530 -63.718 1.00 93.06 85 SER A CA 1
ATOM 701 C C . SER A 1 85 ? 52.381 9.986 -63.221 1.00 93.06 85 SER A C 1
ATOM 703 O O . SER A 1 85 ? 51.941 9.573 -62.148 1.00 93.06 85 SER A O 1
ATOM 705 N N . ALA A 1 86 ? 51.639 10.733 -64.046 1.00 93.62 86 ALA A N 1
ATOM 706 C CA . ALA A 1 86 ? 50.285 11.179 -63.720 1.00 93.62 86 ALA A CA 1
ATOM 707 C C . ALA A 1 86 ? 49.324 9.999 -63.501 1.00 93.62 86 ALA A C 1
ATOM 709 O O . ALA A 1 86 ? 48.614 9.955 -62.498 1.00 93.62 86 ALA A O 1
ATOM 710 N N . ASN A 1 87 ? 49.344 8.999 -64.389 1.00 93.44 87 ASN A N 1
ATOM 711 C CA . ASN A 1 87 ? 48.516 7.801 -64.239 1.00 93.44 87 ASN A CA 1
ATOM 712 C C . ASN A 1 87 ? 48.869 7.014 -62.971 1.00 93.44 87 ASN A C 1
ATOM 714 O O . ASN A 1 87 ? 47.972 6.516 -62.292 1.00 93.44 87 ASN A O 1
ATOM 718 N N . HIS A 1 88 ? 50.155 6.910 -62.627 1.00 94.81 88 HIS A N 1
ATOM 719 C CA . HIS A 1 88 ? 50.587 6.254 -61.397 1.00 94.81 88 HIS A CA 1
ATOM 720 C C . HIS A 1 88 ? 50.035 6.967 -60.156 1.00 94.81 88 HIS A C 1
ATOM 722 O O . HIS A 1 88 ? 49.475 6.305 -59.282 1.00 94.81 88 HIS A O 1
ATOM 728 N N . GLN A 1 89 ? 50.118 8.301 -60.115 1.00 94.31 89 GLN A N 1
ATOM 729 C CA . GLN A 1 89 ? 49.592 9.106 -59.011 1.00 94.31 89 GLN A CA 1
ATOM 730 C C . GLN A 1 89 ? 48.070 8.961 -58.871 1.00 94.31 89 GLN A C 1
ATOM 732 O O . GLN A 1 89 ? 47.585 8.675 -57.778 1.00 94.31 89 GLN A O 1
ATOM 737 N N . ILE A 1 90 ? 47.325 9.062 -59.978 1.00 93.56 90 ILE A N 1
ATOM 738 C CA . ILE A 1 90 ? 45.862 8.888 -59.987 1.00 93.56 90 ILE A CA 1
ATOM 739 C C . ILE A 1 90 ? 45.479 7.505 -59.447 1.00 93.56 90 ILE A C 1
ATOM 741 O O . ILE A 1 90 ? 44.585 7.384 -58.611 1.00 93.56 90 ILE A O 1
ATOM 745 N N . VAL A 1 91 ? 46.162 6.445 -59.893 1.00 95.12 91 VAL A N 1
ATOM 746 C CA . VAL A 1 91 ? 45.890 5.077 -59.424 1.00 95.12 91 VAL A CA 1
ATOM 747 C C . VAL A 1 91 ? 46.235 4.916 -57.943 1.00 95.12 91 VAL A C 1
ATOM 749 O O . VAL A 1 91 ? 45.502 4.238 -57.221 1.00 95.12 91 VAL A O 1
ATOM 752 N N . HIS A 1 92 ? 47.331 5.516 -57.479 1.00 93.62 92 HIS A N 1
ATOM 753 C CA . HIS A 1 92 ? 47.724 5.486 -56.074 1.00 93.62 92 HIS A CA 1
ATOM 754 C C . HIS A 1 92 ? 46.681 6.176 -55.180 1.00 93.62 92 HIS A C 1
ATOM 756 O O . HIS A 1 92 ? 46.189 5.560 -54.234 1.00 93.62 92 HIS A O 1
ATOM 762 N N . GLU A 1 93 ? 46.277 7.402 -55.517 1.00 94.38 93 GLU A N 1
ATOM 763 C CA . GLU A 1 93 ? 45.247 8.152 -54.786 1.00 94.38 93 GLU A CA 1
ATOM 764 C C . GLU A 1 93 ? 43.902 7.426 -54.799 1.00 94.38 93 GLU A C 1
ATOM 766 O O . GLU A 1 93 ? 43.281 7.257 -53.752 1.00 94.38 93 GLU A O 1
ATOM 771 N N . TRP A 1 94 ? 43.486 6.897 -55.953 1.00 93.62 94 TRP A N 1
ATOM 772 C CA . TRP A 1 94 ? 42.255 6.117 -56.062 1.00 93.62 94 TRP A CA 1
ATOM 773 C C . TRP A 1 94 ? 42.267 4.872 -55.164 1.00 93.62 94 TRP A C 1
ATOM 775 O O . TRP A 1 94 ? 41.258 4.546 -54.536 1.00 93.62 94 TRP A O 1
ATOM 785 N N . ARG A 1 95 ? 43.409 4.177 -55.053 1.00 92.88 95 ARG A N 1
ATOM 786 C CA . ARG A 1 95 ? 43.554 3.026 -54.144 1.00 92.88 95 ARG A CA 1
ATOM 787 C C . ARG A 1 95 ? 43.448 3.438 -52.679 1.00 92.88 95 ARG A C 1
ATOM 789 O O . ARG A 1 95 ? 42.791 2.727 -51.921 1.00 92.88 95 ARG A O 1
ATOM 796 N N . ILE A 1 96 ? 44.060 4.559 -52.291 1.00 93.19 96 ILE A N 1
ATOM 797 C CA . ILE A 1 96 ? 43.948 5.098 -50.928 1.00 93.19 96 ILE A CA 1
ATOM 798 C C . ILE A 1 96 ? 42.493 5.459 -50.631 1.00 93.19 96 ILE A C 1
ATOM 800 O O . ILE A 1 96 ? 41.924 4.932 -49.681 1.00 93.19 96 ILE A O 1
ATOM 804 N N . MET A 1 97 ? 41.853 6.243 -51.501 1.00 92.50 97 MET A N 1
ATOM 805 C CA . MET A 1 97 ? 40.454 6.642 -51.335 1.00 92.50 97 MET A CA 1
ATOM 806 C C . MET A 1 97 ? 39.511 5.440 -51.234 1.00 92.50 97 MET A C 1
ATOM 808 O O . MET A 1 97 ? 38.588 5.446 -50.424 1.00 92.50 97 MET A O 1
ATOM 812 N N . ASN A 1 98 ? 39.729 4.389 -52.030 1.00 91.75 98 ASN A N 1
ATOM 813 C CA . ASN A 1 98 ? 38.926 3.170 -51.941 1.00 91.75 98 ASN A CA 1
ATOM 814 C C . ASN A 1 98 ? 39.143 2.400 -50.638 1.00 91.75 98 ASN A C 1
ATOM 816 O O . ASN A 1 98 ? 38.184 1.847 -50.100 1.00 91.75 98 ASN A O 1
ATOM 820 N N . LYS A 1 99 ? 40.381 2.346 -50.135 1.00 90.38 99 LYS A N 1
ATOM 821 C CA . LYS A 1 99 ? 40.669 1.729 -48.839 1.00 90.38 99 LYS A CA 1
ATOM 822 C C . LYS A 1 99 ? 39.980 2.507 -47.716 1.00 90.38 99 LYS A C 1
ATOM 824 O O . LYS A 1 99 ? 39.246 1.904 -46.936 1.00 90.38 99 LYS A O 1
ATOM 829 N N . ASP A 1 100 ? 40.128 3.829 -47.707 1.00 93.31 100 ASP A N 1
ATOM 830 C CA . ASP A 1 100 ? 39.492 4.706 -46.723 1.00 93.31 100 ASP A CA 1
ATOM 831 C C . ASP A 1 100 ? 37.968 4.583 -46.784 1.00 93.31 100 ASP A C 1
ATOM 833 O O . ASP A 1 100 ? 37.307 4.501 -45.752 1.00 93.31 100 ASP A O 1
ATOM 837 N N . ARG A 1 101 ? 37.392 4.486 -47.989 1.00 93.38 101 ARG A N 1
ATOM 838 C CA . ARG A 1 101 ? 35.956 4.248 -48.180 1.00 93.38 101 ARG A CA 1
ATOM 839 C C . ARG A 1 101 ? 35.492 2.951 -47.520 1.00 93.38 101 ARG A C 1
ATOM 841 O O . ARG A 1 101 ? 34.462 2.959 -46.854 1.00 93.38 101 ARG A O 1
ATOM 848 N N . ALA A 1 102 ? 36.236 1.858 -47.684 1.00 92.12 102 ALA A N 1
ATOM 849 C CA . ALA A 1 102 ? 35.889 0.576 -47.075 1.00 92.12 102 ALA A CA 1
ATOM 850 C C . ALA A 1 102 ? 35.952 0.631 -45.538 1.00 92.12 102 ALA A C 1
ATOM 852 O O . ALA A 1 102 ? 35.110 0.042 -44.860 1.00 92.12 102 ALA A O 1
ATOM 853 N N . ASP A 1 103 ? 36.921 1.354 -44.978 1.00 93.38 103 ASP A N 1
ATOM 854 C CA . ASP A 1 103 ? 37.030 1.533 -43.528 1.00 93.38 103 ASP A CA 1
ATOM 855 C C . ASP A 1 103 ? 35.933 2.466 -42.981 1.00 93.38 103 ASP A C 1
ATOM 857 O O . ASP A 1 103 ? 35.358 2.186 -41.922 1.00 93.38 103 ASP A O 1
ATOM 861 N N . TRP A 1 104 ? 35.553 3.502 -43.737 1.00 93.00 104 TRP A N 1
ATOM 862 C CA . TRP A 1 104 ? 34.391 4.347 -43.445 1.00 93.00 104 TRP A CA 1
ATOM 863 C C . TRP A 1 104 ? 33.074 3.571 -43.473 1.00 93.00 104 TRP A C 1
ATOM 865 O O . TRP A 1 104 ? 32.230 3.776 -42.602 1.00 93.00 104 TRP A O 1
ATOM 875 N N . GLU A 1 105 ? 32.894 2.662 -44.430 1.00 95.69 105 GLU A N 1
ATOM 876 C CA . GLU A 1 105 ? 31.702 1.815 -44.525 1.00 95.69 105 GLU A CA 1
ATOM 877 C C . GLU A 1 105 ? 31.574 0.914 -43.286 1.00 95.69 105 GLU A C 1
ATOM 879 O O . GLU A 1 105 ? 30.532 0.912 -42.632 1.00 95.69 105 GLU A O 1
ATOM 884 N N . LYS A 1 106 ? 32.667 0.258 -42.870 1.00 95.94 106 LYS A N 1
ATOM 885 C CA . LYS A 1 106 ? 32.706 -0.544 -41.630 1.00 95.94 106 LYS A CA 1
ATOM 886 C C . LYS A 1 106 ? 32.430 0.293 -40.384 1.00 95.94 106 LYS A C 1
ATOM 888 O O . LYS A 1 106 ? 31.780 -0.166 -39.445 1.00 95.94 106 LYS A O 1
ATOM 893 N N . TYR A 1 107 ? 32.960 1.516 -40.324 1.00 95.31 107 TYR A N 1
ATOM 894 C CA . TYR A 1 107 ? 32.674 2.426 -39.218 1.00 95.31 107 TYR A CA 1
ATOM 895 C C . TYR A 1 107 ? 31.191 2.812 -39.183 1.00 95.31 107 TYR A C 1
ATOM 897 O O . TYR A 1 107 ? 30.571 2.722 -38.124 1.00 95.31 107 TYR A O 1
ATOM 905 N N . ARG A 1 108 ? 30.602 3.142 -40.339 1.00 96.44 108 ARG A N 1
ATOM 906 C CA . ARG A 1 108 ? 29.167 3.422 -40.468 1.00 96.44 108 ARG A CA 1
ATOM 907 C C . ARG A 1 108 ? 28.316 2.234 -40.025 1.00 96.44 108 ARG A C 1
ATOM 909 O O . ARG A 1 108 ? 27.360 2.430 -39.286 1.00 96.44 108 ARG A O 1
ATOM 916 N N . GLU A 1 109 ? 28.659 1.018 -40.439 1.00 97.81 109 GLU A N 1
ATOM 917 C CA . GLU A 1 109 ? 27.943 -0.200 -40.036 1.00 97.81 109 GLU A CA 1
ATOM 918 C C . GLU A 1 109 ? 27.972 -0.417 -38.518 1.00 97.81 109 GLU A C 1
ATOM 920 O O . GLU A 1 109 ? 26.940 -0.735 -37.927 1.00 97.81 109 GLU A O 1
ATOM 925 N N . ARG A 1 110 ? 29.122 -0.188 -37.866 1.00 97.88 110 ARG A N 1
ATOM 926 C CA . ARG A 1 110 ? 29.220 -0.247 -36.398 1.00 97.88 110 ARG A CA 1
ATOM 927 C C . ARG A 1 110 ? 28.330 0.791 -35.725 1.00 97.88 110 ARG A C 1
ATOM 929 O O . ARG A 1 110 ? 27.574 0.426 -34.833 1.00 97.88 110 ARG A O 1
ATOM 936 N N . LEU A 1 111 ? 28.362 2.041 -36.188 1.00 97.44 111 LEU A N 1
ATOM 937 C CA . LEU A 1 111 ? 27.502 3.094 -35.643 1.00 97.44 111 LEU A CA 1
ATOM 938 C C . LEU A 1 111 ? 26.017 2.772 -35.819 1.00 97.44 111 LEU A C 1
ATOM 940 O O . LEU A 1 111 ? 25.236 2.958 -34.894 1.00 97.44 111 LEU A O 1
ATOM 944 N N . LEU A 1 112 ? 25.613 2.260 -36.984 1.00 98.06 112 LEU A N 1
ATOM 945 C CA . LEU A 1 112 ? 24.226 1.855 -37.216 1.00 98.06 112 LEU A CA 1
ATOM 946 C C . LEU A 1 112 ? 23.801 0.728 -36.273 1.00 98.06 112 LEU A C 1
ATOM 948 O O . LEU A 1 112 ? 22.680 0.748 -35.767 1.00 98.06 112 LEU A O 1
ATOM 952 N N . LYS A 1 113 ? 24.698 -0.224 -36.001 1.00 97.94 113 LYS A N 1
ATOM 953 C CA . LYS A 1 113 ? 24.445 -1.287 -35.029 1.00 97.94 113 LYS A CA 1
ATOM 954 C C . LYS A 1 113 ? 24.304 -0.741 -33.608 1.00 97.94 113 LYS A C 1
ATOM 956 O O . LYS A 1 113 ? 23.348 -1.095 -32.931 1.00 97.94 113 LYS A O 1
ATOM 961 N N . GLU A 1 114 ? 25.194 0.152 -33.184 1.00 97.88 114 GLU A N 1
ATOM 962 C CA . GLU A 1 114 ? 25.125 0.795 -31.865 1.00 97.88 114 GLU A CA 1
ATOM 963 C C . GLU A 1 114 ? 23.846 1.625 -31.695 1.00 97.88 114 GLU A C 1
ATOM 965 O O . GLU A 1 114 ? 23.201 1.555 -30.650 1.00 97.88 114 GLU A O 1
ATOM 970 N N . VAL A 1 115 ? 23.440 2.369 -32.729 1.00 98.25 115 VAL A N 1
ATOM 971 C CA . VAL A 1 115 ? 22.172 3.113 -32.738 1.00 98.25 115 VAL A CA 1
ATOM 972 C C . VAL A 1 115 ? 20.991 2.155 -32.609 1.00 98.25 115 VAL A C 1
ATOM 974 O O . VAL A 1 115 ? 20.110 2.392 -31.784 1.00 98.25 115 VAL A O 1
ATOM 977 N N . TRP A 1 116 ? 20.982 1.054 -33.363 1.00 98.00 116 TRP A N 1
ATOM 978 C CA . TRP A 1 116 ? 19.921 0.052 -33.272 1.00 98.00 116 TRP A CA 1
ATOM 979 C C . TRP A 1 116 ? 19.857 -0.594 -31.879 1.00 98.00 116 TRP A C 1
ATOM 981 O O . TRP A 1 116 ? 18.782 -0.658 -31.282 1.00 98.00 116 TRP A O 1
ATOM 991 N N . ASP A 1 117 ? 20.998 -1.002 -31.315 1.00 98.06 117 ASP A N 1
ATOM 992 C CA . ASP A 1 117 ? 21.085 -1.572 -29.964 1.00 98.06 117 ASP A CA 1
ATOM 993 C C . ASP A 1 117 ? 20.600 -0.567 -28.901 1.00 98.06 117 ASP A C 1
ATOM 995 O O . ASP A 1 117 ? 19.840 -0.921 -27.993 1.00 98.06 117 ASP A O 1
ATOM 999 N N . PHE A 1 118 ? 20.977 0.709 -29.036 1.00 97.56 118 PHE A N 1
ATOM 1000 C CA . PHE A 1 118 ? 20.519 1.782 -28.158 1.00 97.56 118 PHE A CA 1
ATOM 1001 C C . PHE A 1 118 ? 19.003 1.978 -28.236 1.00 97.56 118 PHE A C 1
ATOM 1003 O O . PHE A 1 118 ? 18.347 2.102 -27.201 1.00 97.56 118 PHE A O 1
ATOM 1010 N N . GLU A 1 119 ? 18.419 1.965 -29.433 1.00 98.19 119 GLU A N 1
ATOM 1011 C CA . GLU A 1 119 ? 16.970 2.063 -29.600 1.00 98.19 119 GLU A CA 1
ATOM 1012 C C . GLU A 1 119 ? 16.235 0.877 -28.970 1.00 98.19 119 GLU A C 1
ATOM 1014 O O . GLU A 1 119 ? 15.223 1.080 -28.295 1.00 98.19 119 GLU A O 1
ATOM 1019 N N . GLN A 1 120 ? 16.766 -0.342 -29.101 1.00 97.75 120 GLN A N 1
ATOM 1020 C CA . GLN A 1 120 ? 16.210 -1.524 -28.435 1.00 97.75 120 GLN A CA 1
ATOM 1021 C C . GLN A 1 120 ? 16.246 -1.390 -26.908 1.00 97.75 120 GLN A C 1
ATOM 1023 O O . GLN A 1 120 ? 15.253 -1.673 -26.232 1.00 97.75 120 GLN A O 1
ATOM 1028 N N . ILE A 1 121 ? 17.367 -0.930 -26.345 1.00 97.81 121 ILE A N 1
ATOM 1029 C CA . ILE A 1 121 ? 17.498 -0.697 -24.900 1.00 97.81 121 ILE A CA 1
ATOM 1030 C C . ILE A 1 121 ? 16.550 0.416 -24.446 1.00 97.81 121 ILE A C 1
ATOM 1032 O O . ILE A 1 121 ? 15.872 0.260 -23.429 1.00 97.81 121 ILE A O 1
ATOM 1036 N N . ARG A 1 122 ? 16.452 1.510 -25.207 1.00 97.94 122 ARG A N 1
ATOM 1037 C CA . ARG A 1 122 ? 15.538 2.625 -24.933 1.00 97.94 122 ARG A CA 1
ATOM 1038 C C . ARG A 1 122 ? 14.084 2.155 -24.898 1.00 97.94 122 ARG A C 1
ATOM 1040 O O . ARG A 1 122 ? 13.359 2.529 -23.979 1.00 97.94 122 ARG A O 1
ATOM 1047 N N . ASN A 1 123 ? 13.672 1.314 -25.845 1.00 97.88 123 ASN A N 1
ATOM 1048 C CA . ASN A 1 123 ? 12.316 0.767 -25.892 1.00 97.88 123 ASN A CA 1
ATOM 1049 C C . ASN A 1 123 ? 12.041 -0.145 -24.686 1.00 97.88 123 ASN A C 1
ATOM 1051 O O . ASN A 1 123 ? 11.067 0.074 -23.970 1.00 97.88 123 ASN A O 1
ATOM 1055 N N . LYS A 1 124 ? 12.954 -1.074 -24.366 1.00 98.19 124 LYS A N 1
ATOM 1056 C CA . LYS A 1 124 ? 12.845 -1.926 -23.165 1.00 98.19 124 LYS A CA 1
ATOM 1057 C C . LYS A 1 124 ? 12.803 -1.114 -21.870 1.00 98.19 124 LYS A C 1
ATOM 1059 O O . LYS A 1 124 ? 12.107 -1.476 -20.923 1.00 98.19 124 LYS A O 1
ATOM 1064 N N . PHE A 1 125 ? 13.560 -0.021 -21.797 1.00 97.50 125 PHE A N 1
ATOM 1065 C CA . PHE A 1 125 ? 13.527 0.884 -20.653 1.00 97.50 125 PHE A CA 1
ATOM 1066 C C . PHE A 1 125 ? 12.177 1.600 -20.544 1.00 97.50 125 PHE A C 1
ATOM 1068 O O . PHE A 1 125 ? 11.625 1.685 -19.449 1.00 97.50 125 PHE A O 1
ATOM 1075 N N . ALA A 1 126 ? 11.617 2.070 -21.661 1.00 98.00 126 ALA A N 1
ATOM 1076 C CA . ALA A 1 126 ? 10.292 2.684 -21.690 1.00 98.00 126 ALA A CA 1
ATOM 1077 C C . ALA A 1 126 ? 9.190 1.699 -21.262 1.00 98.00 126 ALA A C 1
ATOM 1079 O O . ALA A 1 126 ? 8.335 2.065 -20.458 1.00 98.00 126 ALA A O 1
ATOM 1080 N N . GLU A 1 127 ? 9.251 0.444 -21.715 1.00 98.12 127 GLU A N 1
ATOM 1081 C CA . GLU A 1 127 ? 8.342 -0.629 -21.287 1.00 98.12 127 GLU A CA 1
ATOM 1082 C C . GLU A 1 127 ? 8.440 -0.890 -19.781 1.00 98.12 127 GLU A C 1
ATOM 1084 O O . GLU A 1 127 ? 7.426 -0.878 -19.083 1.00 98.12 127 GLU A O 1
ATOM 1089 N N . LYS A 1 128 ? 9.658 -1.053 -19.247 1.00 97.81 128 LYS A N 1
ATOM 1090 C CA . LYS A 1 128 ? 9.871 -1.235 -17.801 1.00 97.81 128 LYS A CA 1
ATOM 1091 C C . LYS A 1 128 ? 9.390 -0.037 -16.991 1.00 97.81 128 LYS A C 1
ATOM 1093 O O . LYS A 1 128 ? 8.797 -0.217 -15.933 1.00 97.81 128 LYS A O 1
ATOM 1098 N N . LYS A 1 129 ? 9.615 1.180 -17.488 1.00 97.62 129 LYS A N 1
ATOM 1099 C CA . LYS A 1 129 ? 9.125 2.406 -16.854 1.00 97.62 129 LYS A CA 1
ATOM 1100 C C . LYS A 1 129 ? 7.594 2.437 -16.823 1.00 97.62 129 LYS A C 1
ATOM 1102 O O . LYS A 1 129 ? 7.023 2.774 -15.793 1.00 97.62 129 LYS A O 1
ATOM 1107 N N . ALA A 1 130 ? 6.932 2.060 -17.916 1.00 97.75 130 ALA A N 1
ATOM 1108 C CA . ALA A 1 130 ? 5.475 1.979 -17.968 1.00 97.75 130 ALA A CA 1
ATOM 1109 C C . ALA A 1 130 ? 4.922 0.903 -17.018 1.00 97.75 130 ALA A C 1
ATOM 1111 O O . ALA A 1 130 ? 3.950 1.163 -16.311 1.00 97.75 130 ALA A O 1
ATOM 1112 N N . ALA A 1 131 ? 5.565 -0.267 -16.954 1.00 97.44 131 ALA A N 1
ATOM 1113 C CA . ALA A 1 131 ? 5.201 -1.334 -16.023 1.00 97.44 131 ALA A CA 1
ATOM 1114 C C . ALA A 1 131 ? 5.338 -0.888 -14.558 1.00 97.44 131 ALA A C 1
ATOM 1116 O O . ALA A 1 131 ? 4.415 -1.086 -13.773 1.00 97.44 131 ALA A O 1
ATOM 1117 N N . PHE A 1 132 ? 6.438 -0.211 -14.214 1.00 96.50 132 PHE A N 1
ATOM 1118 C CA . PHE A 1 132 ? 6.662 0.333 -12.874 1.00 96.50 132 PHE A CA 1
ATOM 1119 C C . PHE A 1 132 ? 5.592 1.358 -12.467 1.00 96.50 132 PHE A C 1
ATOM 1121 O O . PHE A 1 132 ? 5.061 1.296 -11.363 1.00 96.50 132 PHE A O 1
ATOM 1128 N N . GLU A 1 133 ? 5.221 2.283 -13.357 1.00 97.00 133 GLU A N 1
ATOM 1129 C CA . GLU A 1 133 ? 4.154 3.254 -13.066 1.00 97.00 133 GLU A CA 1
ATOM 1130 C C . GLU A 1 133 ? 2.772 2.589 -12.934 1.00 97.00 133 GLU A C 1
ATOM 1132 O O . GLU A 1 133 ? 1.936 3.047 -12.153 1.00 97.00 133 GLU A O 1
ATOM 1137 N N . ALA A 1 134 ? 2.512 1.505 -13.673 1.00 97.12 134 ALA A N 1
ATOM 1138 C CA . ALA A 1 134 ? 1.281 0.729 -13.529 1.00 97.12 134 ALA A CA 1
ATOM 1139 C C . ALA A 1 134 ? 1.228 -0.013 -12.183 1.00 97.12 134 ALA A C 1
ATOM 1141 O O . ALA A 1 134 ? 0.203 0.040 -11.500 1.00 97.12 134 ALA A O 1
ATOM 1142 N N . GLU A 1 135 ? 2.332 -0.644 -11.776 1.00 96.19 135 GLU A N 1
ATOM 1143 C CA . GLU A 1 135 ? 2.468 -1.303 -10.474 1.00 96.19 135 GLU A CA 1
ATOM 1144 C C . GLU A 1 135 ? 2.304 -0.297 -9.332 1.00 96.19 135 GLU A C 1
ATOM 1146 O O . GLU A 1 135 ? 1.462 -0.498 -8.457 1.00 96.19 135 GLU A O 1
ATOM 1151 N N . LYS A 1 136 ? 2.993 0.847 -9.401 1.00 96.44 136 LYS A N 1
ATOM 1152 C CA . LYS A 1 136 ? 2.864 1.934 -8.425 1.00 96.44 136 LYS A CA 1
ATOM 1153 C C . LYS A 1 136 ? 1.416 2.397 -8.263 1.00 96.44 136 LYS A C 1
ATOM 1155 O O . LYS A 1 136 ? 0.932 2.506 -7.140 1.00 96.44 136 LYS A O 1
ATOM 1160 N N . LYS A 1 137 ? 0.698 2.620 -9.371 1.00 95.94 137 LYS A N 1
ATOM 1161 C CA . LYS A 1 137 ? -0.734 2.949 -9.318 1.00 95.94 137 LYS A CA 1
ATOM 1162 C C . LYS A 1 137 ? -1.528 1.825 -8.661 1.00 95.94 137 LYS A C 1
ATOM 1164 O O . LYS A 1 137 ? -2.359 2.102 -7.808 1.00 95.94 137 LYS A O 1
ATOM 1169 N N . SER A 1 138 ? -1.277 0.565 -9.011 1.00 94.44 138 SER A N 1
ATOM 1170 C CA . SER A 1 138 ? -1.986 -0.562 -8.392 1.00 94.44 138 SER A CA 1
ATOM 1171 C C . SER A 1 138 ? -1.757 -0.636 -6.876 1.00 94.44 138 SER A C 1
ATOM 1173 O O . SER A 1 138 ? -2.714 -0.830 -6.127 1.00 94.44 138 SER A O 1
ATOM 1175 N N . GLU A 1 139 ? -0.532 -0.380 -6.405 1.00 93.50 139 GLU A N 1
ATOM 1176 C CA . GLU A 1 139 ? -0.228 -0.303 -4.976 1.00 93.50 139 GLU A CA 1
ATOM 1177 C C . GLU A 1 139 ? -0.948 0.863 -4.299 1.00 93.50 139 GLU A C 1
ATOM 1179 O O . GLU A 1 139 ? -1.503 0.691 -3.216 1.00 93.50 139 GLU A O 1
ATOM 1184 N N . GLU A 1 140 ? -0.954 2.047 -4.915 1.00 94.75 140 GLU A N 1
ATOM 1185 C CA . GLU A 1 140 ? -1.677 3.217 -4.405 1.00 94.75 140 GLU A CA 1
ATOM 1186 C C . GLU A 1 140 ? -3.179 2.928 -4.283 1.00 94.75 140 GLU A C 1
ATOM 1188 O O . GLU A 1 140 ? -3.778 3.222 -3.248 1.00 94.75 140 GLU A O 1
ATOM 1193 N N . TRP A 1 141 ? -3.772 2.266 -5.280 1.00 92.56 141 TRP A N 1
ATOM 1194 C CA . TRP A 1 141 ? -5.167 1.821 -5.244 1.00 92.56 141 TRP A CA 1
ATOM 1195 C C . TRP A 1 141 ? -5.434 0.820 -4.113 1.00 92.56 141 TRP A C 1
ATOM 1197 O O . TRP A 1 141 ? -6.442 0.934 -3.414 1.00 92.56 141 TRP A O 1
ATOM 1207 N N . VAL A 1 142 ? -4.531 -0.139 -3.884 1.00 95.38 142 VAL A N 1
ATOM 1208 C CA . VAL A 1 142 ? -4.645 -1.089 -2.765 1.00 95.38 142 VAL A CA 1
ATOM 1209 C C . VAL A 1 142 ? -4.535 -0.370 -1.421 1.00 95.38 142 VAL A C 1
ATOM 1211 O O . VAL A 1 142 ? -5.341 -0.630 -0.525 1.00 95.38 142 VAL A O 1
ATOM 1214 N N . ARG A 1 143 ? -3.577 0.553 -1.270 1.00 95.56 143 ARG A N 1
ATOM 1215 C CA . ARG A 1 143 ? -3.398 1.342 -0.042 1.00 95.56 143 ARG A CA 1
ATOM 1216 C C . ARG A 1 143 ? -4.629 2.186 0.259 1.00 95.56 143 ARG A C 1
ATOM 1218 O O . ARG A 1 143 ? -5.092 2.169 1.396 1.00 95.56 143 ARG A O 1
ATOM 1225 N N . GLU A 1 144 ? -5.184 2.871 -0.738 1.00 95.50 144 GLU A N 1
ATOM 1226 C CA . GLU A 1 144 ? -6.398 3.666 -0.546 1.00 95.50 144 GLU A CA 1
ATOM 1227 C C . GLU A 1 144 ? -7.590 2.764 -0.196 1.00 95.50 144 GLU A C 1
ATOM 1229 O O . GLU A 1 144 ? -8.317 3.049 0.751 1.00 95.50 144 GLU A O 1
ATOM 1234 N N . GLY A 1 145 ? -7.722 1.602 -0.850 1.00 95.38 145 GLY A N 1
ATOM 1235 C CA . GLY A 1 145 ? -8.741 0.609 -0.503 1.00 95.38 145 GLY A CA 1
ATOM 1236 C C . GLY A 1 145 ? -8.630 0.091 0.939 1.00 95.38 145 GLY A C 1
ATOM 1237 O O . GLY A 1 145 ? -9.645 -0.078 1.617 1.00 95.38 145 GLY A O 1
ATOM 1238 N N . LEU A 1 146 ? -7.412 -0.143 1.441 1.00 95.75 146 LEU A N 1
ATOM 1239 C CA . LEU A 1 146 ? -7.177 -0.522 2.840 1.00 95.75 146 LEU A CA 1
ATOM 1240 C C . LEU A 1 146 ? -7.478 0.627 3.805 1.00 95.75 146 LEU A C 1
ATOM 1242 O O . LEU A 1 146 ? -8.091 0.400 4.846 1.00 95.75 146 LEU A O 1
ATOM 1246 N N . LYS A 1 147 ? -7.099 1.854 3.451 1.00 97.31 147 LYS A N 1
ATOM 1247 C CA . LYS A 1 147 ? -7.378 3.053 4.242 1.00 97.31 147 LYS A CA 1
ATOM 1248 C C . LYS A 1 147 ? -8.881 3.305 4.378 1.00 97.31 147 LYS A C 1
ATOM 1250 O O . LYS A 1 147 ? -9.340 3.544 5.490 1.00 97.31 147 LYS A O 1
ATOM 1255 N N . SER A 1 148 ? -9.660 3.167 3.303 1.00 96.44 148 SER A N 1
ATOM 1256 C CA . SER A 1 148 ? -11.125 3.271 3.372 1.00 96.44 148 SER A CA 1
ATOM 1257 C C . SER A 1 148 ? -11.738 2.184 4.260 1.00 96.44 148 SER A C 1
ATOM 1259 O O . SER A 1 148 ? -12.640 2.467 5.045 1.00 96.44 148 SER A O 1
ATOM 1261 N N . LYS A 1 149 ? -11.233 0.942 4.188 1.00 96.94 149 LYS A N 1
ATOM 1262 C CA . LYS A 1 149 ? -11.681 -0.148 5.076 1.00 96.94 149 LYS A CA 1
ATOM 1263 C C . LYS A 1 149 ? -11.351 0.130 6.542 1.00 96.94 149 LYS A C 1
ATOM 1265 O O . LYS A 1 149 ? -12.189 -0.128 7.401 1.00 96.94 149 LYS A O 1
ATOM 1270 N N . LEU A 1 150 ? -10.159 0.659 6.822 1.00 97.19 150 LEU A N 1
ATOM 1271 C CA . LEU A 1 150 ? -9.749 1.047 8.170 1.00 97.19 150 LEU A CA 1
ATOM 1272 C C . LEU A 1 150 ? -10.668 2.141 8.726 1.00 97.19 150 LEU A C 1
ATOM 1274 O O . LEU A 1 150 ? -11.199 1.977 9.818 1.00 97.19 150 LEU A O 1
ATOM 1278 N N . GLN A 1 151 ? -10.927 3.195 7.949 1.00 96.81 151 GLN A N 1
ATOM 1279 C CA . GLN A 1 151 ? -11.842 4.272 8.342 1.00 96.81 151 GLN A CA 1
ATOM 1280 C C . GLN A 1 151 ? -13.260 3.751 8.614 1.00 96.81 151 GLN A C 1
ATOM 1282 O O . GLN A 1 151 ? -13.847 4.080 9.640 1.00 96.81 151 GLN A O 1
ATOM 1287 N N . ALA A 1 152 ? -13.791 2.874 7.756 1.00 97.25 152 ALA A N 1
ATOM 1288 C CA . ALA A 1 152 ? -15.101 2.262 7.977 1.00 97.25 152 ALA A CA 1
ATOM 1289 C C . ALA A 1 152 ? -15.149 1.424 9.271 1.00 97.25 152 ALA A C 1
ATOM 1291 O O . ALA A 1 152 ? -16.135 1.471 10.008 1.00 97.25 152 ALA A O 1
ATOM 1292 N N . ALA A 1 153 ? -14.082 0.679 9.578 1.00 97.25 153 ALA A N 1
ATOM 1293 C CA . ALA A 1 153 ? -13.976 -0.079 10.823 1.00 97.25 153 ALA A CA 1
ATOM 1294 C C . ALA A 1 153 ? -13.869 0.840 12.054 1.00 97.25 153 ALA A C 1
ATOM 1296 O O . ALA A 1 153 ? -14.516 0.583 13.068 1.00 97.25 153 ALA A O 1
ATOM 1297 N N . GLU A 1 154 ? -13.105 1.931 11.969 1.00 97.69 154 GLU A N 1
ATOM 1298 C CA . GLU A 1 154 ? -13.001 2.939 13.030 1.00 97.69 154 GLU A CA 1
ATOM 1299 C C . GLU A 1 154 ? -14.343 3.634 13.297 1.00 97.69 154 GLU A C 1
ATOM 1301 O O . GLU A 1 154 ? -14.719 3.825 14.456 1.00 97.69 154 GLU A O 1
ATOM 1306 N N . GLU A 1 155 ? -15.108 3.958 12.251 1.00 97.75 155 GLU A N 1
ATOM 1307 C CA . GLU A 1 155 ? -16.457 4.513 12.382 1.00 97.75 155 GLU A CA 1
ATOM 1308 C C . GLU A 1 155 ? -17.422 3.539 13.068 1.00 97.75 155 GLU A C 1
ATOM 1310 O O . GLU A 1 155 ? -18.195 3.954 13.936 1.00 97.75 155 GLU A O 1
ATOM 1315 N N . LEU A 1 156 ? -17.376 2.250 12.713 1.00 97.44 156 LEU A N 1
ATOM 1316 C CA . LEU A 1 156 ? -18.178 1.216 13.374 1.00 97.44 156 LEU A CA 1
ATOM 1317 C C . LEU A 1 156 ? -17.796 1.071 14.848 1.00 97.44 156 LEU A C 1
ATOM 1319 O O . LEU A 1 156 ? -18.670 1.138 15.708 1.00 97.44 156 LEU A O 1
ATOM 1323 N N . LEU A 1 157 ? -16.501 0.983 15.160 1.00 97.44 157 LEU A N 1
ATOM 1324 C CA . LEU A 1 157 ? -16.021 0.918 16.544 1.00 97.44 157 LEU A CA 1
ATOM 1325 C C . LEU A 1 157 ? -16.403 2.165 17.347 1.00 97.44 157 LEU A C 1
ATOM 1327 O O . LEU A 1 157 ? -16.715 2.072 18.534 1.00 97.44 157 LEU A O 1
ATOM 1331 N N . SER A 1 158 ? -16.390 3.343 16.724 1.00 97.06 158 SER A N 1
ATOM 1332 C CA . SER A 1 158 ? -16.835 4.585 17.357 1.00 97.06 158 SER A CA 1
ATOM 1333 C C . SER A 1 158 ? -18.330 4.540 17.698 1.00 97.06 158 SER A C 1
ATOM 1335 O O . SER A 1 158 ? -18.715 4.882 18.821 1.00 97.06 158 SER A O 1
ATOM 1337 N N . LYS A 1 159 ? -19.167 4.045 16.774 1.00 97.75 159 LYS A N 1
ATOM 1338 C CA . LYS A 1 159 ? -20.609 3.842 17.001 1.00 97.75 159 LYS A CA 1
ATOM 1339 C C . LYS A 1 159 ? -20.865 2.834 18.119 1.00 97.75 159 LYS A C 1
ATOM 1341 O O . LYS A 1 159 ? -21.576 3.166 19.064 1.00 97.75 159 LYS A O 1
ATOM 1346 N N . GLU A 1 160 ? -20.221 1.670 18.075 1.00 97.38 160 GLU A N 1
ATOM 1347 C CA . GLU A 1 160 ? -20.347 0.646 19.118 1.00 97.38 160 GLU A CA 1
ATOM 1348 C C . GLU A 1 160 ? -19.920 1.182 20.487 1.00 97.38 160 GLU A C 1
ATOM 1350 O O . GLU A 1 160 ? -20.631 1.006 21.472 1.00 97.38 160 GLU A O 1
ATOM 1355 N N . ARG A 1 161 ? -18.797 1.908 20.577 1.00 97.69 161 ARG A N 1
ATOM 1356 C CA . ARG A 1 161 ? -18.355 2.536 21.837 1.00 97.69 161 ARG A CA 1
ATOM 1357 C C . ARG A 1 161 ? -19.372 3.541 22.373 1.00 97.69 161 ARG A C 1
ATOM 1359 O O . ARG A 1 161 ? -19.563 3.624 23.587 1.00 97.69 161 ARG A O 1
ATOM 1366 N N . ALA A 1 162 ? -20.009 4.317 21.497 1.00 97.81 162 ALA A N 1
ATOM 1367 C CA . ALA A 1 162 ? -21.047 5.261 21.893 1.00 97.81 162 ALA A CA 1
ATOM 1368 C C . ALA A 1 162 ? -22.311 4.541 22.394 1.00 97.81 162 ALA A C 1
ATOM 1370 O O . ALA A 1 162 ? -22.900 4.961 23.391 1.00 97.81 162 ALA A O 1
ATOM 1371 N N . GLU A 1 163 ? -22.713 3.451 21.743 1.00 97.88 163 GLU A N 1
ATOM 1372 C CA . GLU A 1 163 ? -23.834 2.611 22.175 1.00 97.88 163 GLU A CA 1
ATOM 1373 C C . GLU A 1 163 ? -23.548 1.927 23.512 1.00 97.88 163 GLU A C 1
ATOM 1375 O O . GLU A 1 163 ? -24.357 2.034 24.434 1.00 97.88 163 GLU A O 1
ATOM 1380 N N . TRP A 1 164 ? -22.364 1.331 23.669 1.00 97.19 164 TRP A N 1
ATOM 1381 C CA . TRP A 1 164 ? -21.914 0.742 24.929 1.00 97.19 164 TRP A CA 1
ATOM 1382 C C . TRP A 1 164 ? -21.929 1.750 26.072 1.00 97.19 164 TRP A C 1
ATOM 1384 O O . TRP A 1 164 ? -22.430 1.442 27.151 1.00 97.19 164 TRP A O 1
ATOM 1394 N N . ARG A 1 165 ? -21.458 2.981 25.841 1.00 97.75 165 ARG A N 1
ATOM 1395 C CA . ARG A 1 165 ? -21.511 4.040 26.857 1.00 97.75 165 ARG A CA 1
ATOM 1396 C C . ARG A 1 165 ? -22.947 4.348 27.284 1.00 97.75 165 ARG A C 1
ATOM 1398 O O . ARG A 1 165 ? -23.212 4.403 28.480 1.00 97.75 165 ARG A O 1
ATOM 1405 N N . LYS A 1 166 ? -23.880 4.468 26.331 1.00 97.75 166 LYS A N 1
ATOM 1406 C CA . LYS A 1 166 ? -25.309 4.683 26.626 1.00 97.75 166 LYS A CA 1
ATOM 1407 C C . LYS A 1 166 ? -25.919 3.525 27.417 1.00 97.75 166 LYS A C 1
ATOM 1409 O O . LYS A 1 166 ? -26.759 3.756 28.282 1.00 97.75 166 LYS A O 1
ATOM 1414 N N . VAL A 1 167 ? -25.536 2.283 27.113 1.00 97.06 167 VAL A N 1
ATOM 1415 C CA . VAL A 1 167 ? -25.988 1.102 27.868 1.00 97.06 167 VAL A CA 1
ATOM 1416 C C . VAL A 1 167 ? -25.456 1.153 29.299 1.00 97.06 167 VAL A C 1
ATOM 1418 O O . VAL A 1 167 ? -26.246 1.031 30.232 1.00 97.06 167 VAL A O 1
ATOM 1421 N N . CYS A 1 168 ? -24.162 1.426 29.484 1.00 96.38 168 CYS A N 1
ATOM 1422 C CA . CYS A 1 168 ? -23.557 1.573 30.808 1.00 96.38 168 CYS A CA 1
ATOM 1423 C C . CYS A 1 168 ? -24.203 2.700 31.626 1.00 96.38 168 CYS A C 1
ATOM 1425 O O . CYS A 1 168 ? -24.467 2.520 32.810 1.00 96.38 168 CYS A O 1
ATOM 1427 N N . GLU A 1 169 ? -24.490 3.851 31.013 1.00 97.38 169 GLU A N 1
ATOM 1428 C CA . GLU A 1 169 ? -25.196 4.959 31.670 1.00 97.38 169 GLU A CA 1
ATOM 1429 C C . GLU A 1 169 ? -26.596 4.542 32.140 1.00 97.38 169 GLU A C 1
ATOM 1431 O O . GLU A 1 169 ? -26.959 4.793 33.290 1.00 97.38 169 GLU A O 1
ATOM 1436 N N . LYS A 1 170 ? -27.366 3.851 31.288 1.00 97.75 170 LYS A N 1
ATOM 1437 C CA . LYS A 1 170 ? -28.698 3.340 31.648 1.00 97.75 170 LYS A CA 1
ATOM 1438 C C . LYS A 1 170 ? -28.643 2.331 32.790 1.00 97.75 170 LYS A C 1
ATOM 1440 O O . LYS A 1 170 ? -29.472 2.400 33.695 1.00 97.75 170 LYS A O 1
ATOM 1445 N N . ASP A 1 171 ? -27.699 1.399 32.757 1.00 97.12 171 ASP A N 1
ATOM 1446 C CA . ASP A 1 171 ? -27.560 0.403 33.820 1.00 97.12 171 ASP A CA 1
ATOM 1447 C C . ASP A 1 171 ? -27.067 1.024 35.128 1.00 97.12 171 ASP A C 1
ATOM 1449 O O . ASP A 1 171 ? -27.606 0.705 36.188 1.00 97.12 171 ASP A O 1
ATOM 1453 N N . ASN A 1 172 ? -26.145 1.988 35.075 1.00 97.56 172 ASN A N 1
ATOM 1454 C CA . ASN A 1 172 ? -25.764 2.767 36.252 1.00 97.56 172 ASN A CA 1
ATOM 1455 C C . ASN A 1 172 ? -26.976 3.474 36.862 1.00 97.56 172 ASN A C 1
ATOM 1457 O O . ASN A 1 172 ? -27.177 3.387 38.073 1.00 97.56 172 ASN A O 1
ATOM 1461 N N . GLN A 1 173 ? -27.817 4.112 36.041 1.00 97.56 173 GLN A N 1
ATOM 1462 C CA . GLN A 1 173 ? -29.043 4.748 36.522 1.00 97.56 173 GLN A CA 1
ATOM 1463 C C . GLN A 1 173 ? -29.969 3.738 37.211 1.00 97.56 173 GLN A C 1
ATOM 1465 O O . GLN A 1 173 ? -30.407 3.977 38.331 1.00 97.56 173 GLN A O 1
ATOM 1470 N N . ARG A 1 174 ? -30.192 2.565 36.605 1.00 96.62 174 ARG A N 1
ATOM 1471 C CA . ARG A 1 174 ? -30.999 1.491 37.214 1.00 96.62 174 ARG A CA 1
ATOM 1472 C C . ARG A 1 174 ? -30.438 1.031 38.557 1.00 96.62 174 ARG A C 1
ATOM 1474 O O . ARG A 1 174 ? -31.205 0.775 39.482 1.00 96.62 174 ARG A O 1
ATOM 1481 N N . ILE A 1 175 ? -29.114 0.924 38.676 1.00 96.88 175 ILE A N 1
ATOM 1482 C CA . ILE A 1 175 ? -28.448 0.568 39.934 1.00 96.88 175 ILE A CA 1
ATOM 1483 C C . ILE A 1 175 ? -28.669 1.661 40.985 1.00 96.88 175 ILE A C 1
ATOM 1485 O O . ILE A 1 175 ? -28.960 1.334 42.136 1.00 96.88 175 ILE A O 1
ATOM 1489 N N . TYR A 1 176 ? -28.559 2.941 40.620 1.00 96.50 176 TYR A N 1
ATOM 1490 C CA . TYR A 1 176 ? -28.862 4.047 41.532 1.00 96.50 176 TYR A CA 1
ATOM 1491 C C . TYR A 1 176 ? -30.325 4.031 41.985 1.00 96.50 176 TYR A C 1
ATOM 1493 O O . TYR A 1 176 ? -30.581 4.092 43.187 1.00 96.50 176 TYR A O 1
ATOM 1501 N N . ASP A 1 177 ? -31.270 3.849 41.062 1.00 96.69 177 ASP A N 1
ATOM 1502 C CA . ASP A 1 177 ? -32.701 3.772 41.375 1.00 96.69 177 ASP A CA 1
ATOM 1503 C C . ASP A 1 177 ? -33.004 2.590 42.313 1.00 96.69 177 ASP A C 1
ATOM 1505 O O . ASP A 1 177 ? -33.753 2.719 43.283 1.00 96.69 177 ASP A O 1
ATOM 1509 N N . ALA A 1 178 ? -32.384 1.429 42.071 1.00 96.19 178 ALA A N 1
ATOM 1510 C CA . ALA A 1 178 ? -32.506 0.261 42.941 1.00 96.19 178 ALA A CA 1
ATOM 1511 C C . ALA A 1 178 ? -31.910 0.515 44.335 1.00 96.19 178 ALA A C 1
ATOM 1513 O O . ALA A 1 178 ? -32.514 0.137 45.338 1.00 96.19 178 ALA A O 1
ATOM 1514 N N . ARG A 1 179 ? -30.754 1.187 44.423 1.00 96.94 179 ARG A N 1
ATOM 1515 C CA . ARG A 1 179 ? -30.144 1.579 45.706 1.00 96.94 179 ARG A CA 1
ATOM 1516 C C . ARG A 1 179 ? -31.024 2.551 46.487 1.00 96.94 179 ARG A C 1
ATOM 1518 O O . ARG A 1 179 ? -31.133 2.391 47.703 1.00 96.94 179 ARG A O 1
ATOM 1525 N N . SER A 1 180 ? -31.668 3.506 45.813 1.00 96.44 180 SER A N 1
ATOM 1526 C CA . SER A 1 180 ? -32.645 4.404 46.442 1.00 96.44 180 SER A CA 1
ATOM 1527 C C . SER A 1 180 ? -33.788 3.597 47.052 1.00 96.44 180 SER A C 1
ATOM 1529 O O . SER A 1 180 ? -33.988 3.661 48.258 1.00 96.44 180 SER A O 1
ATOM 1531 N N . LYS A 1 181 ? -34.425 2.714 46.267 1.00 97.19 181 LYS A N 1
ATOM 1532 C CA . LYS A 1 181 ? -35.514 1.846 46.751 1.00 97.19 181 LYS A CA 1
ATOM 1533 C C . LYS A 1 181 ? -35.102 0.968 47.931 1.00 97.19 181 LYS A C 1
ATOM 1535 O O . LYS A 1 181 ? -35.867 0.804 48.871 1.00 97.19 181 LYS A O 1
ATOM 1540 N N . ILE A 1 182 ? -33.894 0.399 47.902 1.00 96.62 182 ILE A N 1
ATOM 1541 C CA . ILE A 1 182 ? -33.361 -0.379 49.032 1.00 96.62 182 ILE A CA 1
ATOM 1542 C C . ILE A 1 182 ? -33.232 0.499 50.282 1.00 96.62 182 ILE A C 1
ATOM 1544 O O . ILE A 1 182 ? -33.470 0.021 51.387 1.00 96.62 182 ILE A O 1
ATOM 1548 N N . THR A 1 183 ? -32.837 1.760 50.126 1.00 96.69 183 THR A N 1
ATOM 1549 C CA . THR A 1 183 ? -32.696 2.702 51.244 1.00 96.69 183 THR A CA 1
ATOM 1550 C C . THR A 1 183 ? -34.061 3.087 51.813 1.00 96.69 183 THR A C 1
ATOM 1552 O O . THR A 1 183 ? -34.231 3.038 53.030 1.00 96.69 183 THR A O 1
ATOM 1555 N N . ASP A 1 184 ? -35.043 3.356 50.951 1.00 95.62 184 ASP A N 1
ATOM 1556 C CA . ASP A 1 184 ? -36.423 3.656 51.349 1.00 95.62 184 ASP A CA 1
ATOM 1557 C C . ASP A 1 184 ? -37.051 2.470 52.098 1.00 95.62 184 ASP A C 1
ATOM 1559 O O . ASP A 1 184 ? -37.525 2.618 53.224 1.00 95.62 184 ASP A O 1
ATOM 1563 N N . LEU A 1 185 ? -36.939 1.255 51.544 1.00 96.19 185 LEU A N 1
ATOM 1564 C CA . LEU A 1 185 ? -37.411 0.030 52.199 1.00 96.19 185 LEU A CA 1
ATOM 1565 C C . LEU A 1 185 ? -36.702 -0.225 53.536 1.00 96.19 185 LEU A C 1
ATOM 1567 O O . LEU A 1 185 ? -37.325 -0.683 54.491 1.00 96.19 185 LEU A O 1
ATOM 1571 N N . LYS A 1 186 ? -35.404 0.082 53.649 1.00 95.44 186 LYS A N 1
ATOM 1572 C CA . LYS A 1 186 ? -34.687 -0.002 54.933 1.00 95.44 186 LYS A CA 1
ATOM 1573 C C . LYS A 1 186 ? -35.250 0.976 55.967 1.00 95.44 186 LYS A C 1
ATOM 1575 O O . LYS A 1 186 ? -35.349 0.605 57.135 1.00 95.44 186 LYS A O 1
ATOM 1580 N N . ALA A 1 187 ? -35.617 2.190 55.561 1.00 94.88 187 ALA A N 1
ATOM 1581 C CA . ALA A 1 187 ? -36.237 3.175 56.446 1.00 94.88 187 ALA A CA 1
ATOM 1582 C C . ALA A 1 187 ? -37.645 2.738 56.893 1.00 94.88 187 ALA A C 1
ATOM 1584 O O . ALA A 1 187 ? -37.980 2.843 58.077 1.00 94.88 187 ALA A O 1
ATOM 1585 N N . GLU A 1 188 ? -38.445 2.179 55.979 1.00 94.81 188 GLU A N 1
ATOM 1586 C CA . GLU A 1 188 ? -39.748 1.587 56.304 1.00 94.81 188 GLU A CA 1
ATOM 1587 C C . GLU A 1 188 ? -39.611 0.423 57.290 1.00 94.81 188 GLU A C 1
ATOM 1589 O O . GLU A 1 188 ? -40.317 0.394 58.297 1.00 94.81 188 GLU A O 1
ATOM 1594 N N . ILE A 1 189 ? -38.661 -0.492 57.066 1.00 94.12 189 ILE A N 1
ATOM 1595 C CA . ILE A 1 189 ? -38.372 -1.597 57.992 1.00 94.12 189 ILE A CA 1
ATOM 1596 C C . ILE A 1 189 ? -37.976 -1.063 59.371 1.00 94.12 189 ILE A C 1
ATOM 1598 O O . ILE A 1 189 ? -38.453 -1.589 60.372 1.00 94.12 189 ILE A O 1
ATOM 1602 N N . ALA A 1 190 ? -37.141 -0.023 59.455 1.00 94.50 190 ALA A N 1
ATOM 1603 C CA . ALA A 1 190 ? -36.761 0.572 60.737 1.00 94.50 190 ALA A CA 1
ATOM 1604 C C . ALA A 1 190 ? -37.968 1.185 61.468 1.00 94.50 190 ALA A C 1
ATOM 1606 O O . ALA A 1 190 ? -38.114 1.010 62.676 1.00 94.50 190 ALA A O 1
ATOM 1607 N N . THR A 1 191 ? -38.869 1.838 60.731 1.00 93.62 191 THR A N 1
ATOM 1608 C CA . THR A 1 191 ? -40.098 2.424 61.285 1.00 93.62 191 THR A CA 1
ATOM 1609 C C . THR A 1 191 ? -41.070 1.340 61.751 1.00 93.62 191 THR A C 1
ATOM 1611 O O . THR A 1 191 ? -41.618 1.428 62.846 1.00 93.62 191 THR A O 1
ATOM 1614 N N . LEU A 1 192 ? -41.272 0.294 60.945 1.00 93.94 192 LEU A N 1
ATOM 1615 C CA . LEU A 1 192 ? -42.081 -0.866 61.322 1.00 93.94 192 LEU A CA 1
ATOM 1616 C C . LEU A 1 192 ? -41.493 -1.578 62.537 1.00 93.94 192 LEU A C 1
ATOM 1618 O O . LEU A 1 192 ? -42.242 -1.945 63.434 1.00 93.94 192 LEU A O 1
ATOM 1622 N N . LYS A 1 193 ? -40.168 -1.725 62.602 1.00 94.12 193 LYS A N 1
ATOM 1623 C CA . LYS A 1 193 ? -39.488 -2.299 63.761 1.00 94.12 193 LYS A CA 1
ATOM 1624 C C . LYS A 1 193 ? -39.746 -1.475 65.024 1.00 94.12 193 LYS A C 1
ATOM 1626 O O . LYS A 1 193 ? -40.116 -2.060 66.032 1.00 94.12 193 LYS A O 1
ATOM 1631 N N . GLY A 1 194 ? -39.651 -0.145 64.947 1.00 92.06 194 GLY A N 1
ATOM 1632 C CA . GLY A 1 194 ? -40.001 0.739 66.063 1.00 92.06 194 GLY A CA 1
ATOM 1633 C C . GLY A 1 194 ? -41.457 0.577 66.515 1.00 92.06 194 GLY A C 1
ATOM 1634 O O . GLY A 1 194 ? -41.714 0.442 67.704 1.00 92.06 194 GLY A O 1
ATOM 1635 N N . LYS A 1 195 ? -42.407 0.483 65.573 1.00 91.75 195 LYS A N 1
ATOM 1636 C CA . LYS A 1 195 ? -43.822 0.208 65.894 1.00 91.75 195 LYS A CA 1
ATOM 1637 C C . LYS A 1 195 ? -44.032 -1.167 66.529 1.00 91.75 195 LYS A C 1
ATOM 1639 O O . LYS A 1 195 ? -44.883 -1.308 67.394 1.00 91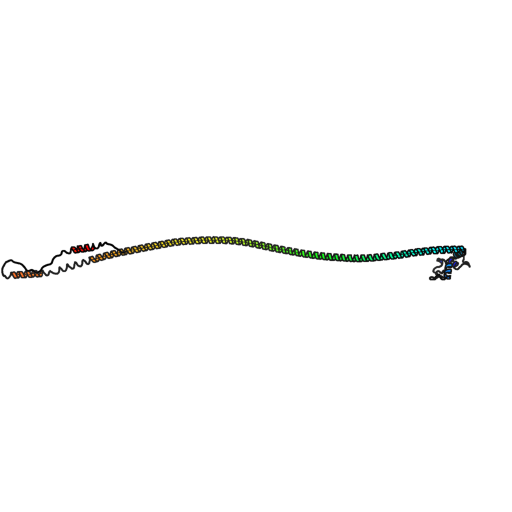.75 195 LYS A O 1
ATOM 1644 N N . VAL A 1 196 ? -43.297 -2.191 66.094 1.00 92.31 196 VAL A N 1
ATOM 1645 C CA . VAL A 1 196 ? -43.362 -3.531 66.700 1.00 92.31 196 VAL A CA 1
ATOM 1646 C C . VAL A 1 196 ? -42.820 -3.499 68.126 1.00 92.31 196 VAL A C 1
ATOM 1648 O O . VAL A 1 196 ? -43.433 -4.095 69.002 1.00 92.31 196 VAL A O 1
ATOM 1651 N N . GLU A 1 197 ? -41.714 -2.794 68.368 1.00 91.06 197 GLU A N 1
ATOM 1652 C CA . GLU A 1 197 ? -41.166 -2.593 69.715 1.00 91.06 197 GLU A CA 1
ATOM 1653 C C . GLU A 1 197 ? -42.150 -1.820 70.613 1.00 91.06 197 GLU A C 1
ATOM 1655 O O . GLU A 1 197 ? -42.362 -2.221 71.753 1.00 91.06 197 GLU A O 1
ATOM 1660 N N . GLU A 1 198 ? -42.821 -0.785 70.095 1.00 87.81 198 GLU A N 1
ATOM 1661 C CA . GLU A 1 198 ? -43.875 -0.041 70.806 1.00 87.81 198 GLU A CA 1
ATOM 1662 C C . GLU A 1 198 ? -45.086 -0.927 71.134 1.00 87.81 198 GLU A C 1
ATOM 1664 O O . GLU A 1 198 ? -45.499 -0.996 72.287 1.00 87.81 198 GLU A O 1
ATOM 1669 N N . VAL A 1 199 ? -45.611 -1.676 70.157 1.00 89.69 199 VAL A N 1
ATOM 1670 C CA . VAL A 1 199 ? -46.720 -2.623 70.372 1.00 89.69 199 VAL A CA 1
ATOM 1671 C C . VAL A 1 199 ? -46.329 -3.723 71.358 1.00 89.69 199 VAL A C 1
ATOM 1673 O O . VAL A 1 199 ? -47.159 -4.149 72.157 1.00 89.69 199 VAL A O 1
ATOM 1676 N N . GLN A 1 200 ? -45.084 -4.197 71.318 1.00 88.31 200 GLN A N 1
ATOM 1677 C CA . GLN A 1 200 ? -44.583 -5.189 72.262 1.00 88.31 200 GLN A C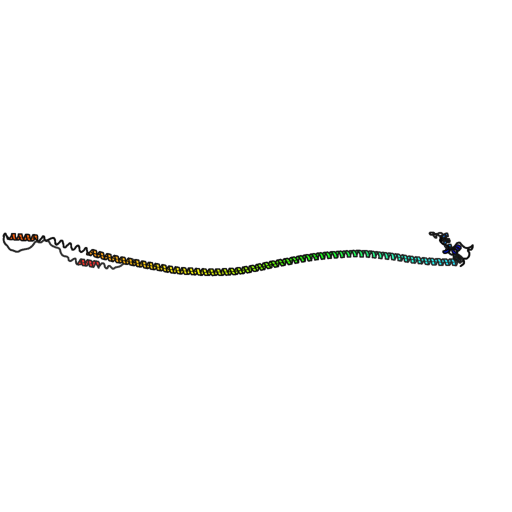A 1
ATOM 1678 C C . GLN A 1 200 ? -44.490 -4.606 73.679 1.00 88.31 200 GLN A C 1
ATOM 1680 O O . GLN A 1 200 ? -44.941 -5.255 74.619 1.00 88.31 200 GLN A O 1
ATOM 1685 N N . ALA A 1 201 ? -43.992 -3.376 73.832 1.00 89.38 201 ALA A N 1
ATOM 1686 C CA . ALA A 1 201 ? -43.954 -2.680 75.116 1.00 89.38 201 ALA A CA 1
ATOM 1687 C C . ALA A 1 201 ? -45.366 -2.401 75.663 1.00 89.38 201 ALA A C 1
ATOM 1689 O O . ALA A 1 201 ? -45.626 -2.618 76.845 1.00 89.38 201 ALA A O 1
ATOM 1690 N N . ASP A 1 202 ? -46.302 -1.979 74.810 1.00 86.88 202 ASP A N 1
ATOM 1691 C CA . ASP A 1 202 ? -47.706 -1.793 75.184 1.00 86.88 202 ASP A CA 1
ATOM 1692 C C . ASP A 1 202 ? -48.372 -3.116 75.563 1.00 86.88 202 ASP A C 1
ATOM 1694 O O . ASP A 1 202 ? -49.113 -3.168 76.543 1.00 86.88 202 ASP A O 1
ATOM 1698 N N . LYS A 1 203 ? -48.085 -4.202 74.837 1.00 88.81 203 LYS A N 1
ATOM 1699 C CA . LYS A 1 203 ? -48.555 -5.542 75.194 1.00 88.81 203 LYS A CA 1
ATOM 1700 C C . LYS A 1 203 ? -48.037 -5.945 76.572 1.00 88.81 203 LYS A C 1
ATOM 1702 O O . LYS A 1 203 ? -48.840 -6.365 77.396 1.00 88.81 203 LYS A O 1
ATOM 1707 N N . GLU A 1 204 ? -46.740 -5.801 76.832 1.00 87.44 204 GLU A N 1
ATOM 1708 C CA . GLU A 1 204 ? -46.134 -6.110 78.134 1.00 87.44 204 GLU A CA 1
ATOM 1709 C C . GLU A 1 204 ? -46.731 -5.249 79.254 1.00 87.44 204 GLU A C 1
ATOM 1711 O O . GLU A 1 204 ? -47.017 -5.758 80.338 1.00 87.44 204 GLU A O 1
ATOM 1716 N N . ARG A 1 205 ? -47.002 -3.964 78.988 1.00 88.06 205 ARG A N 1
ATOM 1717 C CA . ARG A 1 205 ? -47.677 -3.067 79.935 1.00 88.06 205 ARG A CA 1
ATOM 1718 C C . ARG A 1 205 ? -49.099 -3.527 80.239 1.00 88.06 205 ARG A C 1
ATOM 1720 O O . ARG A 1 205 ? -49.468 -3.614 81.405 1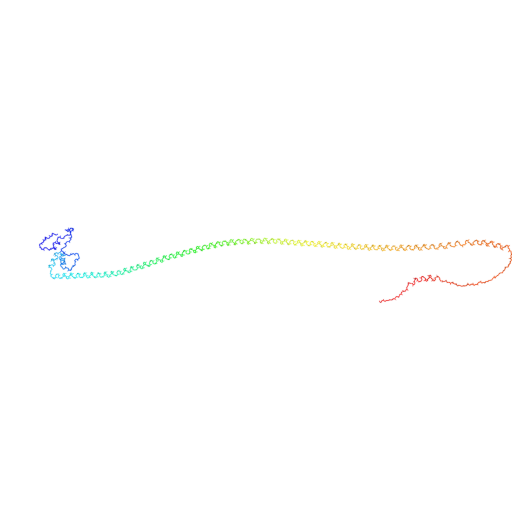.00 88.06 205 ARG A O 1
ATOM 1727 N N . VAL A 1 206 ? -49.889 -3.837 79.210 1.00 86.38 206 VAL A N 1
ATOM 1728 C CA . VAL A 1 206 ? -51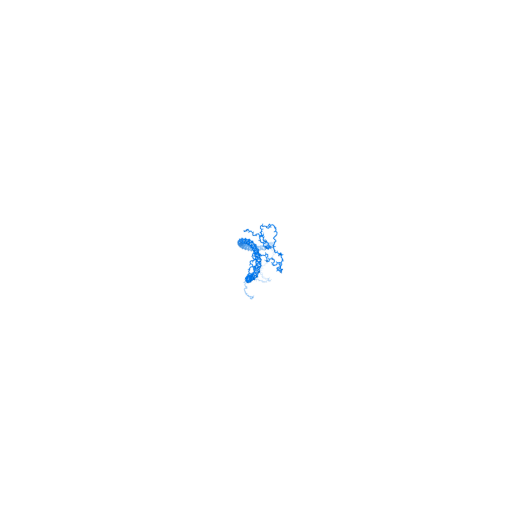.265 -4.331 79.365 1.00 86.38 206 VAL A CA 1
ATOM 1729 C C . VAL A 1 206 ? -51.274 -5.678 80.080 1.00 86.38 206 VAL A C 1
ATOM 1731 O O . VAL A 1 206 ? -52.102 -5.889 80.956 1.00 86.38 206 VAL A O 1
ATOM 1734 N N . GLU A 1 207 ? -50.352 -6.580 79.751 1.00 84.38 207 GLU A N 1
ATOM 1735 C CA . GLU A 1 207 ? -50.214 -7.878 80.411 1.00 84.38 207 GLU A CA 1
ATOM 1736 C C . GLU A 1 207 ? -49.852 -7.709 81.896 1.00 84.38 207 GLU A C 1
ATOM 1738 O O . GLU A 1 207 ? -50.458 -8.358 82.748 1.00 84.38 207 GLU A O 1
ATOM 1743 N N . ALA A 1 208 ? -48.965 -6.769 82.238 1.00 84.50 208 ALA A N 1
ATOM 1744 C CA . ALA A 1 208 ? -48.659 -6.414 83.623 1.00 84.50 208 ALA A CA 1
ATOM 1745 C C . ALA A 1 208 ? -49.856 -5.777 84.358 1.00 84.50 208 ALA A C 1
ATOM 1747 O O . ALA A 1 208 ? -50.139 -6.148 85.497 1.00 84.50 208 ALA A O 1
ATOM 1748 N N . GLU A 1 209 ? -50.588 -4.858 83.718 1.00 81.88 209 GLU A N 1
ATOM 1749 C CA . GLU A 1 209 ? -51.817 -4.263 84.267 1.00 81.88 209 GLU A CA 1
ATOM 1750 C C . GLU A 1 209 ? -52.898 -5.332 84.509 1.00 81.88 209 GLU A C 1
ATOM 1752 O O . GLU A 1 209 ? -53.579 -5.318 85.538 1.00 81.88 209 GLU A O 1
ATOM 1757 N N . LEU A 1 210 ? -53.045 -6.283 83.584 1.00 83.19 210 LEU A N 1
ATOM 1758 C CA . LEU A 1 210 ? -54.024 -7.363 83.668 1.00 83.19 210 LEU A CA 1
ATOM 1759 C C . LEU A 1 210 ? -53.638 -8.368 84.758 1.00 83.19 210 LEU A C 1
ATOM 1761 O O . LEU A 1 210 ? -54.497 -8.722 85.562 1.00 83.19 210 LEU A O 1
ATOM 1765 N N . ASN A 1 211 ? -52.357 -8.731 84.869 1.00 81.44 211 ASN A N 1
ATOM 1766 C CA . ASN A 1 211 ? -51.840 -9.545 85.973 1.00 81.44 211 ASN A CA 1
ATOM 1767 C C . ASN A 1 211 ? -52.043 -8.860 87.330 1.00 81.44 211 ASN A C 1
ATOM 1769 O O . ASN A 1 211 ? -52.546 -9.490 88.253 1.00 81.44 211 ASN A O 1
ATOM 1773 N N . ALA A 1 212 ? -51.753 -7.562 87.451 1.00 84.00 212 ALA A N 1
ATOM 1774 C CA . ALA A 1 212 ? -51.999 -6.813 88.685 1.00 84.00 212 ALA A CA 1
ATOM 1775 C C . ALA A 1 212 ? -53.495 -6.760 89.049 1.00 84.00 212 ALA A C 1
ATOM 1777 O O . ALA A 1 212 ? -53.868 -6.823 90.222 1.00 84.00 212 ALA A O 1
ATOM 1778 N N . ARG A 1 213 ? -54.379 -6.661 88.048 1.00 80.56 213 ARG A N 1
ATOM 1779 C CA . ARG A 1 213 ? -55.832 -6.689 88.252 1.00 80.56 213 ARG A CA 1
ATOM 1780 C C . ARG A 1 213 ? -56.329 -8.071 88.675 1.00 80.56 213 ARG A C 1
ATOM 1782 O O . ARG A 1 213 ? -57.216 -8.146 89.527 1.00 80.56 213 ARG A O 1
ATOM 1789 N N . VAL A 1 214 ? -55.768 -9.134 88.101 1.00 80.31 214 VAL A N 1
ATOM 1790 C CA . VAL A 1 214 ? -56.017 -10.520 88.518 1.00 80.31 214 VAL A CA 1
ATOM 1791 C C . VAL A 1 214 ? -55.543 -10.714 89.957 1.00 80.31 214 VAL A C 1
ATOM 1793 O O . VAL A 1 214 ? -56.358 -11.082 90.789 1.00 80.31 214 VAL A O 1
ATOM 1796 N N . GLU A 1 215 ? -54.313 -10.322 90.299 1.00 83.25 215 GLU A N 1
ATOM 1797 C CA . GLU A 1 215 ? -53.798 -10.405 91.675 1.00 83.25 215 GLU A CA 1
ATOM 1798 C C . GLU A 1 215 ? -54.648 -9.624 92.687 1.00 83.25 215 GLU A C 1
ATOM 1800 O O . GLU A 1 215 ? -54.866 -10.086 93.806 1.00 83.25 215 GLU A O 1
ATOM 1805 N N . ASN A 1 216 ? -55.128 -8.428 92.333 1.00 82.50 216 ASN A N 1
ATOM 1806 C CA . ASN A 1 216 ? -56.031 -7.674 93.205 1.00 82.50 216 ASN A CA 1
ATOM 1807 C C . ASN A 1 216 ? -57.383 -8.377 93.364 1.00 82.50 216 ASN A C 1
ATOM 1809 O O . ASN A 1 216 ? -57.902 -8.436 94.474 1.00 82.50 216 ASN A O 1
ATOM 1813 N N . SER A 1 217 ? -57.920 -8.949 92.284 1.00 81.31 217 SER A N 1
ATOM 1814 C CA . SER A 1 217 ? -59.157 -9.735 92.347 1.00 81.31 217 SER A CA 1
ATOM 1815 C C . SER A 1 217 ? -58.973 -10.997 93.197 1.00 81.31 217 SER A C 1
ATOM 1817 O O . SER A 1 217 ? -59.856 -11.331 93.978 1.00 81.31 217 SER A O 1
ATOM 1819 N N . ASP A 1 218 ? -57.814 -11.653 93.118 1.00 83.06 218 ASP A N 1
ATOM 1820 C CA . ASP A 1 218 ? -57.472 -12.815 93.943 1.00 83.06 218 ASP A CA 1
ATOM 1821 C C . ASP A 1 218 ? -57.339 -12.441 95.428 1.00 83.06 218 ASP A C 1
ATOM 1823 O O . ASP A 1 218 ? -57.799 -13.183 96.294 1.00 83.06 218 ASP A O 1
ATOM 1827 N N . LYS A 1 219 ? -56.774 -11.268 95.752 1.00 83.19 219 LYS A N 1
ATOM 1828 C CA . LYS A 1 219 ? -56.736 -10.740 97.132 1.00 83.19 219 LYS A CA 1
ATOM 1829 C C . LYS A 1 219 ? -58.131 -10.415 97.663 1.00 83.19 219 LYS A C 1
ATOM 1831 O O . LYS A 1 219 ? -58.426 -10.716 98.823 1.00 83.19 219 LYS A O 1
ATOM 1836 N N . ASP A 1 220 ? -58.988 -9.822 96.837 1.00 80.69 220 ASP A N 1
ATOM 1837 C CA . ASP A 1 220 ? -60.379 -9.544 97.197 1.00 80.69 220 ASP A CA 1
ATOM 1838 C C . ASP A 1 220 ? -61.152 -10.848 97.426 1.00 80.69 220 ASP A C 1
ATOM 1840 O O . ASP A 1 220 ? -61.852 -10.974 98.432 1.00 80.69 220 ASP A O 1
ATOM 1844 N N . LEU A 1 221 ? -60.975 -11.848 96.556 1.00 80.19 221 LEU A N 1
ATOM 1845 C CA . LEU A 1 221 ? -61.543 -13.186 96.734 1.00 80.19 221 LEU A CA 1
ATOM 1846 C C . LEU A 1 221 ? -61.032 -13.849 98.017 1.00 80.19 221 LEU A C 1
ATOM 1848 O O . LEU A 1 221 ? -61.846 -14.311 98.808 1.00 80.19 221 LEU A O 1
ATOM 1852 N N . ALA A 1 222 ? -59.727 -13.809 98.296 1.00 78.19 222 ALA A N 1
ATOM 1853 C CA . ALA A 1 222 ? -59.163 -14.343 99.537 1.00 78.19 222 ALA A CA 1
ATOM 1854 C C . ALA A 1 222 ? -59.732 -13.641 100.785 1.00 78.19 222 ALA A C 1
ATOM 1856 O O . ALA A 1 222 ? -60.022 -14.285 101.792 1.00 78.19 222 ALA A O 1
ATOM 1857 N N . THR A 1 223 ? -59.949 -12.325 100.717 1.00 81.00 223 THR A N 1
ATOM 1858 C CA . THR A 1 223 ? -60.594 -11.559 101.796 1.00 81.00 223 THR A CA 1
ATOM 1859 C C . THR A 1 223 ? -62.051 -11.988 101.979 1.00 81.00 223 THR A C 1
ATOM 1861 O O . THR A 1 223 ? -62.509 -12.175 103.108 1.00 81.00 223 THR A O 1
ATOM 1864 N N . LYS A 1 224 ? -62.777 -12.200 100.875 1.00 82.50 224 LYS A N 1
ATOM 1865 C CA . LYS A 1 224 ? -64.152 -12.713 100.897 1.00 82.50 224 LYS A CA 1
ATOM 1866 C C . LYS A 1 224 ? -64.224 -14.141 101.431 1.00 82.50 224 LYS A C 1
ATOM 1868 O O . LYS A 1 224 ? -65.143 -14.439 102.187 1.00 82.50 224 LYS A O 1
ATOM 1873 N N . ASP A 1 225 ? -63.254 -14.994 101.126 1.00 81.81 225 ASP A N 1
ATOM 1874 C CA . ASP A 1 225 ? -63.168 -16.350 101.673 1.00 81.81 225 ASP A CA 1
ATOM 1875 C C . ASP A 1 225 ? -62.931 -16.344 103.190 1.00 81.81 225 ASP A C 1
ATOM 1877 O O . ASP A 1 225 ? -63.551 -17.130 103.910 1.00 81.81 225 ASP A O 1
ATOM 1881 N N . VAL A 1 226 ? -62.107 -15.421 103.702 1.00 81.69 226 VAL A N 1
ATOM 1882 C CA . VAL A 1 226 ? -61.935 -15.206 105.151 1.00 81.69 226 VAL A CA 1
ATOM 1883 C C . VAL A 1 226 ? -63.238 -14.723 105.794 1.00 81.69 226 VAL A C 1
ATOM 1885 O O . VAL A 1 226 ? -63.643 -15.270 106.819 1.00 81.69 226 VAL A O 1
ATOM 1888 N N . GLU A 1 227 ? -63.942 -13.764 105.181 1.00 81.88 227 GLU A N 1
ATOM 1889 C CA . GLU A 1 227 ? -65.269 -13.329 105.647 1.00 81.88 227 GLU A CA 1
ATOM 1890 C C . GLU A 1 227 ? -66.274 -14.487 105.660 1.00 81.88 227 GLU A C 1
ATOM 1892 O O . GLU A 1 227 ? -67.012 -14.650 106.629 1.00 81.88 227 GLU A O 1
ATOM 1897 N N . ILE A 1 228 ? -66.299 -15.328 104.622 1.00 79.38 228 ILE A N 1
ATOM 1898 C CA . ILE A 1 228 ? -67.173 -16.506 104.555 1.00 79.38 228 ILE A CA 1
ATOM 1899 C C . ILE A 1 228 ? -66.808 -17.513 105.650 1.00 79.38 228 ILE A C 1
ATOM 1901 O O . ILE A 1 228 ? -67.706 -18.061 106.292 1.00 79.38 228 ILE A O 1
ATOM 1905 N N . ALA A 1 229 ? -65.520 -17.766 105.890 1.00 78.62 229 ALA A N 1
ATOM 1906 C CA . ALA A 1 229 ? -65.065 -18.644 106.965 1.00 78.62 229 ALA A CA 1
ATOM 1907 C C . ALA A 1 229 ? -65.466 -18.100 108.346 1.00 78.62 229 ALA A C 1
ATOM 1909 O O . ALA A 1 229 ? -65.921 -18.856 109.207 1.00 78.62 229 ALA A O 1
ATOM 1910 N N . GLU A 1 230 ? -65.378 -16.786 108.547 1.00 80.62 230 GLU A N 1
ATOM 1911 C CA . GLU A 1 230 ? -65.787 -16.151 109.794 1.00 80.62 230 GLU A CA 1
ATOM 1912 C C . GLU A 1 230 ? -67.312 -16.130 109.973 1.00 80.62 230 GLU A C 1
ATOM 1914 O O . GLU A 1 230 ? -67.805 -16.398 111.070 1.00 80.62 230 GLU A O 1
ATOM 1919 N N . LEU A 1 231 ? -68.079 -15.890 108.906 1.00 82.50 231 LEU A N 1
ATOM 1920 C CA . LEU A 1 231 ? -69.538 -16.007 108.926 1.00 82.50 231 LEU A CA 1
ATOM 1921 C C . LEU A 1 231 ? -69.975 -17.445 109.220 1.00 82.50 231 LEU A C 1
ATOM 1923 O O . LEU A 1 231 ? -70.886 -17.645 110.021 1.00 82.50 231 LEU A O 1
ATOM 1927 N N . LYS A 1 232 ? -69.293 -18.448 108.652 1.00 78.56 232 LYS A N 1
ATOM 1928 C CA . LYS A 1 232 ? -69.503 -19.861 109.000 1.00 78.56 232 LYS A CA 1
ATOM 1929 C C . LYS A 1 232 ? -69.210 -20.123 110.477 1.00 78.56 232 LYS A C 1
ATOM 1931 O O . LYS A 1 232 ? -70.024 -20.763 111.132 1.00 78.56 232 LYS A O 1
ATOM 1936 N N . ARG A 1 233 ? -68.114 -19.591 111.032 1.00 81.31 233 ARG A N 1
ATOM 1937 C CA . ARG A 1 233 ? -67.806 -19.699 112.471 1.00 81.31 233 ARG A CA 1
ATOM 1938 C C . ARG A 1 233 ? -68.905 -19.082 113.341 1.00 81.31 233 ARG A C 1
ATOM 1940 O O . ARG A 1 233 ? -69.362 -19.730 114.272 1.00 81.31 233 ARG A O 1
ATOM 1947 N N . ARG A 1 234 ? -69.376 -17.870 113.020 1.00 77.44 234 ARG A N 1
ATOM 1948 C CA . ARG A 1 234 ? -70.474 -17.211 113.757 1.00 77.44 234 ARG A CA 1
ATOM 1949 C C . ARG A 1 234 ? -71.783 -17.997 113.679 1.00 77.44 234 ARG A C 1
ATOM 1951 O O . ARG A 1 234 ? -72.537 -18.019 114.646 1.00 77.44 234 ARG A O 1
ATOM 1958 N N . LEU A 1 235 ? -72.047 -18.640 112.542 1.00 82.62 235 LEU A N 1
ATOM 1959 C CA . LEU A 1 235 ? -73.196 -19.527 112.372 1.00 82.62 235 LEU A CA 1
ATOM 1960 C C . LEU A 1 235 ? -73.078 -20.775 113.267 1.00 82.62 235 LEU A C 1
ATOM 1962 O O . LEU A 1 235 ? -74.051 -21.136 113.922 1.00 82.62 235 LEU A O 1
ATOM 1966 N N . PHE A 1 236 ? -71.891 -21.388 113.348 1.00 72.69 236 PHE A N 1
ATOM 1967 C CA . PHE A 1 236 ? -71.623 -22.506 114.263 1.00 72.69 236 PHE A CA 1
ATOM 1968 C C . PHE A 1 236 ? -71.736 -22.095 115.741 1.00 72.69 236 PHE A C 1
ATOM 1970 O O . PHE A 1 236 ? -72.403 -22.779 116.508 1.00 72.69 236 PHE A O 1
ATOM 1977 N N . GLU A 1 237 ? -71.191 -20.943 116.134 1.00 77.12 237 GLU A N 1
ATOM 1978 C CA . GLU A 1 237 ? -71.318 -20.412 117.504 1.00 77.12 237 GLU A CA 1
ATOM 1979 C C . GLU A 1 237 ? -72.778 -20.100 117.886 1.00 77.12 237 GLU A C 1
ATOM 1981 O O . GLU A 1 237 ? -73.163 -20.205 119.052 1.00 77.12 237 GLU A O 1
ATOM 1986 N N . ALA A 1 238 ? -73.614 -19.707 116.920 1.00 72.00 238 ALA A N 1
ATOM 1987 C CA . ALA A 1 238 ? -75.050 -19.543 117.135 1.00 72.00 238 ALA A CA 1
ATOM 1988 C C . ALA A 1 238 ? -75.768 -20.895 117.288 1.00 72.00 238 ALA A C 1
ATOM 1990 O O . ALA A 1 238 ? -76.676 -20.995 118.110 1.00 72.00 238 ALA A O 1
ATOM 1991 N N . HIS A 1 239 ? -75.351 -21.923 116.540 1.00 69.88 239 HIS A N 1
ATOM 1992 C CA . HIS A 1 239 ? -75.875 -23.284 116.669 1.00 69.88 239 HIS A CA 1
ATOM 1993 C C . HIS A 1 239 ? -75.585 -23.869 118.055 1.00 69.88 239 HIS A C 1
ATOM 1995 O O . HIS A 1 239 ? -76.516 -24.306 118.718 1.00 69.88 239 HIS A O 1
ATOM 2001 N N . GLU A 1 240 ? -74.342 -23.782 118.541 1.00 71.44 240 GLU A N 1
ATOM 2002 C CA . GLU A 1 240 ? -73.968 -24.271 119.880 1.00 71.44 240 GLU A CA 1
ATOM 2003 C C . GLU A 1 240 ? -74.726 -23.548 121.004 1.00 71.44 240 GLU A C 1
ATOM 2005 O O . GLU A 1 240 ? -75.144 -24.166 121.981 1.00 71.44 240 GLU A O 1
ATOM 2010 N N . LYS A 1 241 ? -74.968 -22.237 120.865 1.00 73.19 241 LYS A N 1
ATOM 2011 C CA . LYS A 1 241 ? -75.814 -21.500 121.818 1.00 73.19 241 LYS A CA 1
ATOM 2012 C C . LYS A 1 241 ? -77.263 -21.979 121.798 1.00 73.19 241 LYS A C 1
ATOM 2014 O O . LYS A 1 241 ? -77.882 -22.058 122.855 1.00 73.19 241 LYS A O 1
ATOM 2019 N N . ASN A 1 242 ? -77.798 -22.302 120.625 1.00 63.59 242 ASN A N 1
ATOM 2020 C CA . ASN A 1 242 ? -79.147 -22.848 120.504 1.00 63.59 242 ASN A CA 1
ATOM 2021 C C . ASN A 1 242 ? -79.239 -24.250 121.134 1.00 63.59 242 ASN A C 1
ATOM 2023 O O . ASN A 1 242 ? -80.176 -24.527 121.872 1.00 63.59 242 ASN A O 1
ATOM 2027 N N . GLU A 1 243 ? -78.210 -25.075 120.936 1.00 63.56 243 GLU A N 1
ATOM 2028 C CA . GLU A 1 243 ? -78.066 -26.404 121.543 1.00 63.56 243 GLU A CA 1
ATOM 2029 C C . GLU A 1 243 ? -77.949 -26.313 123.079 1.00 63.56 243 GLU A C 1
ATOM 2031 O O . GLU A 1 243 ? -78.551 -27.103 123.802 1.00 63.56 243 GLU A O 1
ATOM 2036 N N . SER A 1 244 ? -77.268 -25.286 123.608 1.00 63.44 244 SER A N 1
ATOM 2037 C CA . SER A 1 244 ? -77.216 -25.027 125.058 1.00 63.44 244 SER A CA 1
ATOM 2038 C C . SER A 1 244 ? -78.565 -24.595 125.656 1.00 63.44 244 SER A C 1
ATOM 2040 O O . SER A 1 244 ? -78.905 -25.011 126.760 1.00 63.44 244 SER A O 1
ATOM 2042 N N . LEU A 1 245 ? -79.374 -23.828 124.914 1.00 63.00 245 LEU A N 1
ATOM 2043 C CA . LEU A 1 245 ? -80.723 -23.431 125.340 1.00 63.00 245 LEU A CA 1
ATOM 2044 C C . LEU A 1 245 ? -81.717 -24.602 125.314 1.00 63.00 245 LEU A C 1
ATOM 2046 O O . LEU A 1 245 ? -82.650 -24.634 126.114 1.00 63.00 245 LEU A O 1
ATOM 2050 N N . GLU A 1 246 ? -81.513 -25.575 124.425 1.00 60.28 246 GLU A N 1
ATOM 2051 C CA . GLU A 1 246 ? -82.303 -26.808 124.361 1.00 60.28 246 GLU A CA 1
ATOM 2052 C C . GLU A 1 246 ? -82.002 -27.735 125.557 1.00 60.28 246 GLU A C 1
ATOM 2054 O O . GLU A 1 246 ? -82.916 -28.330 126.128 1.00 60.28 246 GLU A O 1
ATOM 2059 N N . ILE A 1 247 ? -80.749 -27.758 126.029 1.00 62.75 247 ILE A N 1
ATOM 2060 C CA . ILE A 1 247 ? -80.336 -28.463 127.256 1.00 62.75 247 ILE A CA 1
ATOM 2061 C C . ILE A 1 247 ? -80.905 -27.787 128.522 1.00 62.75 247 ILE A C 1
ATOM 2063 O O . ILE A 1 247 ? -81.366 -28.482 129.432 1.00 62.75 247 ILE A O 1
ATOM 2067 N N . ASP A 1 248 ? -80.945 -26.452 128.577 1.00 60.31 248 ASP A N 1
ATOM 2068 C CA . ASP A 1 248 ? -81.522 -25.711 129.712 1.00 60.31 248 ASP A CA 1
ATOM 2069 C C . ASP A 1 248 ? -83.058 -25.848 129.797 1.00 60.31 248 ASP A C 1
ATOM 2071 O O . ASP A 1 248 ? -83.618 -25.911 130.896 1.00 60.31 248 ASP A O 1
ATOM 2075 N N . LEU A 1 249 ? -83.753 -25.964 128.658 1.00 60.84 249 LEU A N 1
ATOM 2076 C CA . LEU A 1 249 ? -85.199 -26.233 128.612 1.00 60.84 249 LEU A CA 1
ATOM 2077 C C . LEU A 1 249 ? -85.553 -27.665 129.050 1.00 60.84 249 LEU A C 1
ATOM 2079 O O . LEU A 1 249 ? -86.573 -27.867 129.715 1.00 60.84 249 LEU A O 1
ATOM 2083 N N . GLU A 1 250 ? -84.705 -28.650 128.747 1.00 57.72 250 GLU A N 1
ATOM 2084 C CA . GLU A 1 250 ? -84.894 -30.033 129.205 1.00 57.72 250 GLU A CA 1
ATOM 2085 C C . GLU A 1 250 ? -84.641 -30.168 130.721 1.00 57.72 250 GLU A C 1
ATOM 2087 O O . GLU A 1 250 ? -85.360 -30.887 131.419 1.00 57.72 250 GLU A O 1
ATOM 2092 N N . ALA A 1 251 ? -83.694 -29.398 131.271 1.00 57.91 251 ALA A N 1
ATOM 2093 C CA . ALA A 1 251 ? -83.423 -29.342 132.710 1.00 57.91 251 ALA A CA 1
ATOM 2094 C C . ALA A 1 251 ? -84.548 -28.668 133.529 1.00 57.91 251 ALA A C 1
ATOM 2096 O O . ALA A 1 251 ? -84.747 -29.011 134.699 1.00 57.91 251 ALA A O 1
ATOM 2097 N N . GLU A 1 252 ? -85.310 -27.741 132.938 1.00 56.78 252 GLU A N 1
ATOM 2098 C CA . GLU A 1 252 ? -86.521 -27.167 133.551 1.00 56.78 252 GLU A CA 1
ATOM 2099 C C . GLU A 1 252 ? -87.726 -28.127 133.489 1.00 56.78 252 GLU A C 1
ATOM 2101 O O . GLU A 1 252 ? -88.461 -28.241 134.472 1.00 56.78 252 GLU A O 1
ATOM 2106 N N . ARG A 1 253 ? -87.894 -28.914 132.413 1.00 59.28 253 ARG A N 1
ATOM 2107 C CA . ARG A 1 253 ? -88.944 -29.957 132.335 1.00 59.28 253 ARG A CA 1
ATOM 2108 C C . ARG A 1 253 ? -88.823 -31.014 133.442 1.00 59.28 253 ARG A C 1
ATOM 2110 O O . ARG A 1 253 ? -89.826 -31.366 134.061 1.00 59.28 253 ARG A O 1
ATOM 2117 N N . VAL A 1 254 ? -87.602 -31.447 133.763 1.00 59.62 254 VAL A N 1
ATOM 2118 C CA . VAL A 1 254 ? -87.328 -32.447 134.820 1.00 59.62 254 VAL A CA 1
ATOM 2119 C C . VAL A 1 254 ? -87.634 -31.918 136.239 1.00 59.62 254 VAL A C 1
ATOM 2121 O O . VAL A 1 254 ? -87.959 -32.690 137.147 1.00 59.62 254 VAL A O 1
ATOM 2124 N N . LYS A 1 255 ? -87.616 -30.595 136.455 1.00 59.53 255 LYS A N 1
ATOM 2125 C CA . LYS A 1 255 ? -88.021 -29.972 137.733 1.00 59.53 255 LYS A CA 1
ATOM 2126 C C . LYS A 1 255 ? -89.538 -29.854 137.900 1.00 59.53 255 LYS A C 1
ATOM 2128 O O . LYS A 1 255 ? -90.028 -29.879 139.027 1.00 59.53 255 LYS A O 1
ATOM 2133 N N . VAL A 1 256 ? -90.287 -29.744 136.804 1.00 64.12 256 VAL A N 1
ATOM 2134 C CA . VAL A 1 256 ? -91.759 -29.709 136.835 1.00 64.12 256 VAL A CA 1
ATOM 2135 C C . VAL A 1 256 ? -92.333 -31.111 137.085 1.00 64.12 256 VAL A C 1
ATOM 2137 O O . VAL A 1 256 ? -93.258 -31.256 137.883 1.00 64.12 256 VAL A O 1
ATOM 2140 N N . GLU A 1 257 ? -91.729 -32.157 136.514 1.00 58.72 257 GLU A N 1
ATOM 2141 C CA . GLU A 1 257 ? -92.157 -33.554 136.720 1.00 58.72 257 GLU A CA 1
ATOM 2142 C C . GLU A 1 257 ? -91.894 -34.062 138.155 1.00 58.72 257 GLU A C 1
ATOM 2144 O O . GLU A 1 257 ? -92.718 -34.777 138.725 1.00 58.72 257 GLU A O 1
ATOM 2149 N N . THR A 1 258 ? -90.826 -33.598 138.814 1.00 58.94 258 THR A N 1
ATOM 2150 C CA . THR A 1 258 ? -90.523 -33.945 140.221 1.00 58.94 258 THR A CA 1
ATOM 2151 C C . THR A 1 258 ? -91.397 -33.209 141.252 1.00 58.94 258 THR A C 1
ATOM 2153 O O . THR A 1 258 ? -91.517 -33.659 142.395 1.00 58.94 258 THR A O 1
ATOM 2156 N N . ALA A 1 259 ? -92.074 -32.122 140.862 1.00 55.84 259 ALA A N 1
ATOM 2157 C CA . ALA A 1 259 ? -93.007 -31.382 141.715 1.00 55.84 259 ALA A CA 1
ATOM 2158 C C . ALA A 1 259 ? -94.450 -31.935 141.674 1.00 55.84 259 ALA A C 1
ATOM 2160 O O . ALA A 1 259 ? -95.178 -31.815 142.664 1.00 55.84 259 ALA A O 1
ATOM 2161 N N . GLU A 1 260 ? -94.871 -32.584 140.580 1.00 57.34 260 GLU A N 1
ATOM 2162 C CA . GLU A 1 260 ? -96.203 -33.208 140.481 1.00 57.34 260 GLU A CA 1
ATOM 2163 C C . GLU A 1 260 ? -96.286 -34.592 141.159 1.00 57.34 260 GLU A C 1
ATOM 2165 O O . GLU A 1 260 ? -97.319 -34.926 141.750 1.00 57.34 260 GLU A O 1
ATOM 2170 N N . GLU A 1 261 ? -95.196 -35.366 141.213 1.00 55.62 261 GLU A N 1
ATOM 2171 C CA . GLU A 1 261 ? -95.156 -36.659 141.926 1.00 55.62 261 GLU A CA 1
ATOM 2172 C C . GLU A 1 261 ? -95.168 -36.532 143.462 1.00 55.62 261 GLU A C 1
ATOM 2174 O O . GLU A 1 261 ? -95.657 -37.426 144.160 1.00 55.62 261 GLU A O 1
ATOM 2179 N N . ALA A 1 262 ? -94.722 -35.396 144.009 1.00 55.66 262 ALA A N 1
ATOM 2180 C CA . ALA A 1 262 ? -94.816 -35.089 145.440 1.00 55.66 262 ALA A CA 1
ATOM 2181 C C . ALA A 1 262 ? -96.231 -34.646 145.872 1.00 55.66 262 ALA A C 1
ATOM 2183 O O . ALA A 1 262 ? -96.597 -34.787 147.039 1.00 55.66 262 ALA A O 1
ATOM 2184 N N . LYS A 1 263 ? -97.057 -34.163 144.932 1.00 56.75 263 LYS A N 1
ATOM 2185 C CA . LYS A 1 263 ? -98.444 -33.740 145.187 1.00 56.75 263 LYS A CA 1
ATOM 2186 C C . LYS A 1 263 ? -99.412 -34.930 145.207 1.00 56.75 263 LYS A C 1
ATOM 2188 O O . LYS A 1 263 ? -100.304 -34.981 146.046 1.00 56.75 263 LYS A O 1
ATOM 2193 N N . LYS A 1 264 ? -99.163 -35.944 144.370 1.00 57.28 264 LYS A N 1
ATOM 2194 C CA . LYS A 1 264 ? -99.985 -37.164 144.266 1.00 57.28 264 LYS A CA 1
ATOM 2195 C C . LYS A 1 264 ? -99.869 -38.098 145.487 1.00 57.28 264 LYS A C 1
ATOM 2197 O O . LYS A 1 264 ? -100.834 -38.761 145.842 1.00 57.28 264 LYS A O 1
ATOM 2202 N N . LYS A 1 265 ? -98.736 -38.077 146.204 1.00 57.53 265 LYS A N 1
ATOM 2203 C CA . LYS A 1 265 ? -98.520 -38.849 147.451 1.00 57.53 265 LYS A CA 1
ATOM 2204 C C . LYS A 1 265 ? -99.085 -38.191 148.726 1.00 57.53 265 LYS A C 1
ATOM 2206 O O . LYS A 1 265 ? -99.147 -38.847 149.761 1.00 57.53 265 LYS A O 1
ATOM 2211 N N . ALA A 1 266 ? -99.514 -36.926 148.672 1.00 50.47 266 ALA A N 1
ATOM 2212 C CA . ALA A 1 266 ? -100.098 -36.205 149.814 1.00 50.47 266 ALA A CA 1
ATOM 2213 C C . ALA A 1 266 ? -101.639 -36.314 149.897 1.00 50.47 266 ALA A C 1
ATOM 2215 O O . ALA A 1 266 ? -102.224 -35.997 150.934 1.00 50.47 266 ALA A O 1
ATOM 2216 N N . GLU A 1 267 ? -102.293 -36.781 148.831 1.00 52.53 267 GLU A N 1
ATOM 2217 C CA . GLU A 1 267 ? -103.757 -36.889 148.726 1.00 52.53 267 GLU A CA 1
ATOM 2218 C C . GLU A 1 267 ? -104.250 -38.320 149.045 1.00 52.53 267 GLU A C 1
ATOM 2220 O O . GLU A 1 267 ? -105.275 -38.490 149.699 1.00 52.53 267 GLU A O 1
ATOM 2225 N N . GLU A 1 268 ? -103.438 -39.350 148.775 1.00 53.53 268 GLU A N 1
ATOM 2226 C CA . GLU A 1 268 ? -103.739 -40.762 149.092 1.00 53.53 268 GLU A CA 1
ATOM 2227 C C . GLU A 1 268 ? -103.605 -41.120 150.595 1.00 53.53 268 GLU A C 1
ATOM 2229 O O . GLU A 1 268 ? -104.145 -42.127 151.049 1.00 53.53 268 GLU A O 1
ATOM 2234 N N . ALA A 1 269 ? -102.962 -40.273 151.411 1.00 53.28 269 ALA A N 1
ATOM 2235 C CA . ALA A 1 269 ? -102.865 -40.446 152.870 1.00 53.28 269 ALA A CA 1
ATOM 2236 C C . ALA A 1 269 ? -104.020 -39.783 153.658 1.00 53.28 269 ALA A C 1
ATOM 2238 O O . ALA A 1 269 ? -104.140 -39.983 154.870 1.00 53.28 269 ALA A O 1
ATOM 2239 N N . ARG A 1 270 ? -104.888 -39.006 152.990 1.00 57.12 270 ARG A N 1
ATOM 2240 C CA . ARG A 1 270 ? -106.059 -38.354 153.605 1.00 57.12 270 ARG A CA 1
ATOM 2241 C C . ARG A 1 270 ? -107.338 -39.191 153.524 1.00 57.12 270 ARG A C 1
ATOM 2243 O O . ARG A 1 270 ? -108.172 -39.056 154.411 1.00 57.12 270 ARG A O 1
ATOM 2250 N N . ASP A 1 271 ? -107.441 -40.119 152.574 1.00 50.38 271 ASP A N 1
ATOM 2251 C CA . ASP A 1 271 ? -108.659 -40.916 152.341 1.00 50.38 271 ASP A CA 1
ATOM 2252 C C . ASP A 1 271 ? -108.717 -42.262 153.094 1.00 50.38 271 ASP A C 1
ATOM 2254 O O . ASP A 1 271 ? -109.757 -42.918 153.120 1.00 50.38 271 ASP A O 1
ATOM 2258 N N . ILE A 1 272 ? -107.651 -42.648 153.806 1.00 54.91 272 ILE A N 1
ATOM 2259 C CA . ILE A 1 272 ? -107.605 -43.884 154.619 1.00 54.91 272 ILE A CA 1
ATOM 2260 C C . ILE A 1 272 ? -107.838 -43.606 156.124 1.00 54.91 272 ILE A C 1
ATOM 2262 O O . ILE A 1 272 ? -108.209 -44.505 156.877 1.00 54.91 272 ILE A O 1
ATOM 2266 N N . SER A 1 273 ? -107.744 -42.348 156.574 1.00 50.00 273 SER A N 1
ATOM 2267 C CA . SER A 1 273 ? -107.964 -41.959 157.984 1.00 50.00 273 SER A CA 1
ATOM 2268 C C . SER A 1 273 ? -109.424 -41.567 158.298 1.00 50.00 273 SER A C 1
ATOM 2270 O O . SER A 1 273 ? -109.876 -41.633 159.439 1.00 50.00 273 SER A O 1
ATOM 2272 N N . THR A 1 274 ? -110.225 -41.256 157.275 1.00 50.69 274 THR A N 1
ATOM 2273 C CA . THR A 1 274 ? -111.652 -40.885 157.386 1.00 50.69 274 THR A CA 1
ATOM 2274 C C . THR A 1 274 ? -112.612 -42.082 157.304 1.00 50.69 274 THR A C 1
ATOM 2276 O O . THR A 1 274 ? -113.794 -41.951 157.621 1.00 50.69 274 THR A O 1
ATOM 2279 N N . PHE A 1 275 ? -112.115 -43.272 156.945 1.00 55.50 275 PHE A N 1
ATOM 2280 C CA . PHE A 1 275 ? -112.890 -44.521 156.888 1.00 55.50 275 PHE A CA 1
ATOM 2281 C C . PHE A 1 275 ? -112.872 -45.301 158.223 1.00 55.50 275 PHE A C 1
ATOM 2283 O O . PHE A 1 275 ? -113.814 -46.027 158.530 1.00 55.50 275 PHE A O 1
ATOM 2290 N N . ALA A 1 276 ? -111.869 -45.079 159.085 1.00 50.53 276 ALA A N 1
ATOM 2291 C CA . ALA A 1 276 ? -111.766 -45.721 160.403 1.00 50.53 276 ALA A CA 1
ATOM 2292 C C . ALA A 1 276 ? -112.538 -44.996 161.531 1.00 50.53 276 ALA A C 1
ATOM 2294 O O . ALA A 1 276 ? -112.748 -45.576 162.595 1.00 50.53 276 ALA A O 1
ATOM 2295 N N . LEU A 1 277 ? -113.019 -43.764 161.304 1.00 51.41 277 LEU A N 1
ATOM 2296 C CA . LEU A 1 277 ? -113.797 -42.996 162.292 1.00 51.41 277 LEU A CA 1
ATOM 2297 C C . LEU A 1 277 ? -115.325 -43.218 162.190 1.00 51.41 277 LEU A C 1
ATOM 2299 O O . LEU A 1 277 ? -116.041 -42.968 163.152 1.00 51.41 277 LEU A O 1
ATOM 2303 N N . ASN A 1 278 ? -115.825 -43.750 161.065 1.00 55.12 278 ASN A N 1
ATOM 2304 C CA . ASN A 1 278 ? -117.264 -43.949 160.808 1.00 55.12 278 ASN A CA 1
ATOM 2305 C C . ASN A 1 278 ? -117.779 -45.380 161.081 1.00 55.12 278 ASN A C 1
ATOM 2307 O O . ASN A 1 278 ? -118.986 -45.609 161.067 1.00 55.12 278 ASN A O 1
ATOM 2311 N N . VAL A 1 279 ? -116.894 -46.339 161.384 1.00 56.69 279 VAL A N 1
ATOM 2312 C CA . VAL A 1 279 ? -117.267 -47.728 161.741 1.00 56.69 279 VAL A CA 1
ATOM 2313 C C . VAL A 1 279 ? -117.388 -47.927 163.264 1.00 56.69 279 VAL A C 1
ATOM 2315 O O . VAL A 1 279 ? -118.097 -48.822 163.716 1.00 56.69 279 VAL A O 1
ATOM 2318 N N . ALA A 1 280 ? -116.800 -47.044 164.080 1.00 50.53 280 ALA A N 1
ATOM 2319 C CA . ALA A 1 280 ? -116.885 -47.103 165.546 1.00 50.53 280 ALA A CA 1
ATOM 2320 C C . ALA A 1 280 ? -118.058 -46.298 166.152 1.00 50.53 280 ALA A C 1
ATOM 2322 O O . ALA A 1 280 ? -118.362 -46.461 167.330 1.00 50.53 280 ALA A O 1
ATOM 2323 N N . GLN A 1 281 ? -118.748 -45.459 165.366 1.00 49.47 281 GLN A N 1
ATOM 2324 C CA . GLN A 1 281 ? -119.869 -44.623 165.834 1.00 49.47 281 GLN A CA 1
ATOM 2325 C C . GLN A 1 281 ? -121.265 -45.202 165.553 1.00 49.47 281 GLN A C 1
ATOM 2327 O O . GLN A 1 281 ? -122.239 -44.697 166.099 1.00 49.47 281 GLN A O 1
ATOM 2332 N N . ASN A 1 282 ? -121.379 -46.285 164.776 1.00 48.88 282 ASN A N 1
ATOM 2333 C CA . ASN A 1 282 ? -122.678 -46.851 164.385 1.00 48.88 282 ASN A CA 1
ATOM 2334 C C . ASN A 1 282 ? -123.017 -48.198 165.041 1.00 48.88 282 ASN A C 1
ATOM 2336 O O . ASN A 1 282 ? -123.993 -48.823 164.650 1.00 48.88 282 ASN A O 1
ATOM 2340 N N . ASN A 1 283 ? -122.241 -48.635 166.042 1.00 52.56 283 ASN A N 1
ATOM 2341 C CA . ASN A 1 283 ? -122.317 -50.012 166.535 1.00 52.56 283 ASN A CA 1
ATOM 2342 C C . ASN A 1 283 ? -122.413 -50.215 168.049 1.00 52.56 283 ASN A C 1
ATOM 2344 O O . ASN A 1 283 ? -122.153 -51.328 168.486 1.00 52.56 283 ASN A O 1
ATOM 2348 N N . TYR A 1 284 ? -122.822 -49.229 168.859 1.00 40.09 284 TYR A N 1
ATOM 2349 C CA . TYR A 1 284 ? -123.428 -49.570 170.161 1.00 40.09 284 TYR A CA 1
ATOM 2350 C C . TYR A 1 284 ? -124.182 -48.420 170.854 1.00 40.09 284 TYR A C 1
ATOM 2352 O O . TYR A 1 284 ? -124.072 -48.184 172.050 1.00 40.09 284 TYR A O 1
ATOM 2360 N N . ALA A 1 285 ? -125.060 -47.768 170.088 1.00 52.09 285 ALA A N 1
ATOM 2361 C CA . ALA A 1 285 ? -126.345 -47.282 170.601 1.00 52.09 285 ALA A CA 1
ATOM 2362 C C . ALA A 1 285 ? -127.364 -48.443 170.795 1.00 52.09 285 ALA A C 1
ATOM 2364 O O . ALA A 1 285 ? -128.496 -48.216 171.205 1.00 52.09 285 ALA A O 1
ATOM 2365 N N . GLU A 1 286 ? -126.946 -49.695 170.549 1.00 55.50 286 GLU A N 1
ATOM 2366 C CA . GLU A 1 286 ? -127.705 -50.942 170.754 1.00 55.50 286 GLU A CA 1
ATOM 2367 C C . GLU A 1 286 ? -127.449 -51.639 172.113 1.00 55.50 286 GLU A C 1
ATOM 2369 O O . GLU A 1 286 ? -128.136 -52.602 172.442 1.00 55.50 286 GLU A O 1
ATOM 2374 N N . THR A 1 287 ? -126.520 -51.163 172.958 1.00 55.59 287 THR A N 1
ATOM 2375 C CA . THR A 1 287 ? -126.368 -51.653 174.356 1.00 55.59 287 THR A CA 1
ATOM 2376 C C . THR A 1 287 ? -127.271 -50.937 175.340 1.00 55.59 287 THR A C 1
ATOM 2378 O O . THR A 1 287 ? -127.620 -51.494 176.380 1.00 55.59 287 THR A O 1
ATOM 2381 N N . GLN A 1 288 ? -127.617 -49.683 175.044 1.00 50.94 288 GLN A N 1
ATOM 2382 C CA . GLN A 1 288 ? -128.344 -48.819 175.968 1.00 50.94 288 GLN A CA 1
ATOM 2383 C C . GLN A 1 288 ? -129.813 -49.256 176.122 1.00 50.94 288 GLN A C 1
ATOM 2385 O O . GLN A 1 288 ? -130.441 -48.970 177.130 1.00 50.94 288 GLN A O 1
ATOM 2390 N N . THR A 1 289 ? -130.338 -50.043 175.181 1.00 52.12 289 THR A N 1
ATOM 2391 C CA . THR A 1 289 ? -131.691 -50.622 175.193 1.00 52.12 289 THR A CA 1
ATOM 2392 C C . THR A 1 289 ? -131.793 -51.974 175.920 1.00 52.12 289 THR A C 1
ATOM 2394 O O . THR A 1 289 ? -132.894 -52.396 176.273 1.00 52.12 289 THR A O 1
ATOM 2397 N N . ILE A 1 290 ? -130.671 -52.645 176.219 1.00 57.44 290 ILE A N 1
ATOM 2398 C CA . ILE A 1 290 ? -130.647 -53.923 176.966 1.00 57.44 290 ILE A CA 1
ATOM 2399 C C . ILE A 1 290 ? -130.482 -53.687 178.480 1.00 57.44 290 ILE A C 1
ATOM 2401 O O . ILE A 1 290 ? -131.035 -54.433 179.290 1.00 57.44 290 ILE A O 1
ATOM 2405 N N . VAL A 1 291 ? -129.805 -52.608 178.885 1.00 59.28 291 VAL A N 1
ATOM 2406 C CA . VAL A 1 291 ? -129.603 -52.259 180.306 1.00 59.28 291 VAL A CA 1
ATOM 2407 C C . VAL A 1 291 ? -130.891 -51.744 180.966 1.00 59.28 291 VAL A C 1
ATOM 2409 O O . VAL A 1 291 ? -131.191 -52.146 182.090 1.00 59.28 291 VAL A O 1
ATOM 2412 N N . ASP A 1 292 ? -131.724 -50.983 180.253 1.00 53.44 292 ASP A N 1
ATOM 2413 C CA . ASP A 1 292 ? -133.018 -50.506 180.776 1.00 53.44 292 ASP A CA 1
ATOM 2414 C C . ASP A 1 292 ? -134.061 -51.637 180.930 1.00 53.44 292 ASP A C 1
ATOM 2416 O O . ASP A 1 292 ? -134.983 -51.549 181.747 1.00 53.44 292 ASP A O 1
ATOM 2420 N N . THR A 1 293 ? -133.865 -52.755 180.223 1.00 58.34 293 THR A N 1
ATOM 2421 C CA . THR A 1 293 ? -134.713 -53.955 180.328 1.00 58.34 293 THR A CA 1
ATOM 2422 C C . THR A 1 293 ? -134.316 -54.834 181.529 1.00 58.34 293 THR A C 1
ATOM 2424 O O . THR A 1 293 ? -135.181 -55.404 182.191 1.00 58.34 293 THR A O 1
ATOM 2427 N N . LEU A 1 294 ? -133.030 -54.866 181.908 1.00 55.06 294 LEU A N 1
ATOM 2428 C CA . LEU A 1 294 ? -132.538 -55.605 183.086 1.00 55.06 294 LEU A CA 1
ATOM 2429 C C . LEU A 1 294 ? -132.758 -54.859 184.417 1.00 55.06 294 LEU A C 1
ATOM 2431 O O . LEU A 1 294 ? -132.903 -55.495 185.463 1.00 55.06 294 LEU A O 1
ATOM 2435 N N . VAL A 1 295 ? -132.864 -53.525 184.385 1.00 56.22 295 VAL A N 1
ATOM 2436 C CA . VAL A 1 295 ? -133.271 -52.705 185.543 1.00 56.22 295 VAL A CA 1
ATOM 2437 C C . VAL A 1 295 ? -134.750 -52.930 185.907 1.00 56.22 295 VAL A C 1
ATOM 2439 O O . VAL A 1 295 ? -135.093 -52.892 187.086 1.00 56.22 295 VAL A O 1
ATOM 2442 N N . SER A 1 296 ? -135.605 -53.297 184.943 1.00 53.62 296 SER A N 1
ATOM 2443 C CA . SER A 1 296 ? -137.019 -53.630 185.200 1.00 53.62 296 SER A CA 1
ATOM 2444 C C . SER A 1 296 ? -137.251 -55.078 185.685 1.00 53.62 296 SER A C 1
ATOM 2446 O O . SER A 1 296 ? -138.233 -55.337 186.382 1.00 53.62 296 SER A O 1
ATOM 2448 N N . GLU A 1 297 ? -136.348 -56.029 185.399 1.00 50.22 297 GLU A N 1
ATOM 2449 C CA . GLU A 1 297 ? -136.442 -57.419 185.897 1.00 50.22 297 GLU A CA 1
ATOM 2450 C C . GLU A 1 297 ? -135.808 -57.629 187.289 1.00 50.22 297 GLU A C 1
ATOM 2452 O O . GLU A 1 297 ? -136.223 -58.519 188.037 1.00 50.22 297 GLU A O 1
ATOM 2457 N N . PHE A 1 298 ? -134.855 -56.792 187.716 1.00 47.91 298 PHE A N 1
ATOM 2458 C CA . PHE A 1 298 ? -134.288 -56.901 189.070 1.00 47.91 298 PHE A CA 1
ATOM 2459 C C . PHE A 1 298 ? -135.229 -56.338 190.154 1.00 47.91 298 PHE A C 1
ATOM 2461 O O . PHE A 1 298 ? -135.286 -56.862 191.271 1.00 47.91 298 PHE A O 1
ATOM 2468 N N . GLU A 1 299 ? -136.057 -55.341 189.821 1.00 52.28 299 GLU A N 1
ATOM 2469 C CA . GLU A 1 299 ? -137.153 -54.879 190.689 1.00 52.28 299 GLU A CA 1
ATOM 2470 C C . GLU A 1 299 ? -138.269 -55.933 190.834 1.00 52.28 299 GLU A C 1
ATOM 2472 O O . GLU A 1 299 ? -138.929 -56.002 191.876 1.00 52.28 299 GLU A O 1
ATOM 2477 N N . TRP A 1 300 ? -138.399 -56.849 189.866 1.00 53.53 300 TRP A N 1
ATOM 2478 C CA . TRP A 1 300 ? -139.308 -57.997 189.932 1.00 53.53 300 TRP A CA 1
ATOM 2479 C C . TRP A 1 300 ? -138.842 -59.060 190.947 1.00 53.53 300 TRP A C 1
ATOM 2481 O O . TRP A 1 300 ? -139.658 -59.563 191.727 1.00 53.53 300 TRP A O 1
ATOM 2491 N N . MET A 1 301 ? -137.534 -59.330 191.057 1.00 45.81 301 MET A N 1
ATOM 2492 C CA . MET A 1 301 ? -136.984 -60.285 192.043 1.00 45.81 301 MET A CA 1
ATOM 2493 C C . MET A 1 301 ? -136.814 -59.724 193.464 1.00 45.81 301 MET A C 1
ATOM 2495 O O . MET A 1 301 ? -136.511 -60.470 194.394 1.00 45.81 301 MET A O 1
ATOM 2499 N N . ARG A 1 302 ? -137.125 -58.441 193.680 1.00 42.16 302 ARG A N 1
ATOM 2500 C CA . ARG A 1 302 ? -137.332 -57.876 195.024 1.00 42.16 302 ARG A CA 1
ATOM 2501 C C . ARG A 1 302 ? -138.707 -58.233 195.618 1.00 42.16 302 ARG A C 1
ATOM 2503 O O . ARG A 1 302 ? -138.912 -58.053 196.816 1.00 42.16 302 ARG A O 1
ATOM 2510 N N . SER A 1 303 ? -139.652 -58.748 194.824 1.00 38.94 303 SER A N 1
ATOM 2511 C CA . SER A 1 303 ? -141.068 -58.855 195.223 1.00 38.94 303 SER A CA 1
ATOM 2512 C C . SER A 1 303 ? -141.525 -60.216 195.782 1.00 38.94 303 SER A C 1
ATOM 2514 O O . SER A 1 303 ? -142.656 -60.321 196.261 1.00 38.94 303 SER A O 1
ATOM 2516 N N . ARG A 1 304 ? -140.683 -61.264 195.790 1.00 39.75 304 ARG A N 1
ATOM 2517 C CA . ARG A 1 304 ? -141.026 -62.592 196.350 1.00 39.75 304 ARG A CA 1
ATOM 2518 C C . ARG A 1 304 ? -139.851 -63.192 197.126 1.00 39.75 304 ARG A C 1
ATOM 2520 O O . ARG A 1 304 ? -138.848 -63.577 196.544 1.00 39.75 304 ARG A O 1
ATOM 2527 N N . GLY A 1 305 ? -139.972 -63.222 198.453 1.00 35.41 305 GLY A N 1
ATOM 2528 C CA . GLY A 1 305 ? -138.878 -63.520 199.377 1.00 35.41 305 GLY A CA 1
ATOM 2529 C C . GLY A 1 305 ? -138.400 -64.976 199.452 1.00 35.41 305 GLY A C 1
ATOM 2530 O O . GLY A 1 305 ? -139.185 -65.907 199.317 1.00 35.41 305 GLY A O 1
ATOM 2531 N N . ALA A 1 306 ? -137.105 -65.118 199.752 1.00 29.19 306 ALA A N 1
ATOM 2532 C CA . ALA A 1 306 ? -136.433 -66.171 200.531 1.00 29.19 306 ALA A CA 1
ATOM 2533 C C . ALA A 1 306 ? -134.941 -65.763 200.603 1.00 29.19 306 ALA A C 1
ATOM 2535 O O . ALA A 1 306 ? -134.265 -65.707 199.587 1.00 29.19 306 ALA A O 1
ATOM 2536 N N . ALA A 1 307 ? -134.485 -65.137 201.687 1.00 27.69 307 ALA A N 1
ATOM 2537 C CA . ALA A 1 307 ? -133.884 -65.770 202.865 1.00 27.69 307 ALA A CA 1
ATOM 2538 C C . ALA A 1 307 ? -132.374 -66.083 202.728 1.00 27.69 307 ALA A C 1
ATOM 2540 O O . ALA A 1 307 ? -131.984 -67.094 202.164 1.00 27.69 307 ALA A O 1
ATOM 2541 N N . ALA A 1 308 ? -131.596 -65.242 203.424 1.00 28.08 308 ALA A N 1
ATOM 2542 C CA . ALA A 1 308 ? -130.494 -65.605 204.322 1.00 28.08 308 ALA A CA 1
ATOM 2543 C C . ALA A 1 308 ? -129.088 -65.957 203.783 1.00 28.08 308 ALA A C 1
ATOM 2545 O O . ALA A 1 308 ? -128.918 -66.643 202.786 1.00 28.08 308 ALA A O 1
ATOM 2546 N N . ALA A 1 309 ? -128.120 -65.565 204.631 1.00 26.48 309 ALA A N 1
ATOM 2547 C CA . ALA A 1 309 ? -126.747 -66.066 204.797 1.00 26.48 309 ALA A CA 1
ATOM 2548 C C . ALA A 1 309 ? -125.716 -65.596 203.746 1.00 26.48 309 ALA A C 1
ATOM 2550 O O . ALA A 1 309 ? -125.837 -65.881 202.568 1.00 26.48 309 ALA A O 1
ATOM 2551 N N . SER A 1 310 ? -124.765 -64.709 204.069 1.00 30.39 310 SER A N 1
ATOM 2552 C CA . SER A 1 310 ? -123.570 -64.867 204.927 1.00 30.39 310 SER A CA 1
ATOM 2553 C C . SER A 1 310 ? -122.463 -65.743 204.322 1.00 30.39 310 SER A C 1
ATOM 2555 O O . SER A 1 310 ? -122.751 -66.815 203.811 1.00 30.39 310 SER A O 1
ATOM 2557 N N . PHE A 1 311 ? -121.214 -65.312 204.557 1.00 25.62 311 PHE A N 1
ATOM 2558 C CA . PHE A 1 311 ? -119.931 -66.027 204.422 1.00 25.62 311 PHE A CA 1
ATOM 2559 C C . PHE A 1 311 ? -119.202 -66.021 203.062 1.00 25.62 311 PHE A C 1
ATOM 2561 O O . PHE A 1 311 ? -119.659 -66.588 202.084 1.00 25.62 311 PHE A O 1
ATOM 2568 N N . SER A 1 312 ? -118.018 -65.386 203.096 1.00 28.92 312 SER A N 1
ATOM 2569 C CA . SER A 1 312 ? -116.675 -65.906 202.763 1.00 28.92 312 SER A CA 1
ATOM 2570 C C . SER A 1 312 ? -116.445 -66.821 201.554 1.00 28.92 312 SER A C 1
ATOM 2572 O O . SER A 1 312 ? -117.241 -67.708 201.276 1.00 28.92 312 SER A O 1
ATOM 2574 N N . CYS A 1 313 ? -115.180 -66.792 201.111 1.00 25.52 313 CYS A N 1
ATOM 2575 C CA . CYS A 1 313 ? -114.466 -67.876 200.425 1.00 25.52 313 CYS A CA 1
ATOM 2576 C C . CYS A 1 313 ? -114.758 -67.999 198.923 1.00 25.52 313 CYS A C 1
ATOM 2578 O O . CYS A 1 313 ? -115.846 -67.707 198.462 1.00 25.52 313 CYS A O 1
ATOM 2580 N N . PHE A 1 314 ? -113.864 -68.478 198.070 1.00 23.08 314 PHE A N 1
ATOM 2581 C CA . PHE A 1 314 ? -112.442 -68.811 198.113 1.00 23.08 314 PHE A CA 1
ATOM 2582 C C . PHE A 1 314 ? -112.216 -69.412 196.724 1.00 23.08 314 PHE A C 1
ATOM 2584 O O . PHE A 1 314 ? -112.951 -70.309 196.340 1.00 23.08 314 PHE A O 1
ATOM 2591 N N . ALA A 1 315 ? -111.220 -68.899 196.012 1.00 25.48 315 ALA A N 1
ATOM 2592 C CA . ALA A 1 315 ? -110.367 -69.640 195.092 1.00 25.48 315 ALA A CA 1
ATOM 2593 C C . ALA A 1 315 ? -110.945 -70.474 193.912 1.00 25.48 315 ALA A C 1
ATOM 2595 O O . ALA A 1 315 ? -111.771 -71.365 194.055 1.00 25.48 315 ALA A O 1
ATOM 2596 N N . LEU A 1 316 ? -110.213 -70.310 192.800 1.00 28.05 316 LEU A N 1
ATOM 2597 C CA . LEU A 1 316 ? -109.636 -71.364 191.947 1.00 28.05 316 LEU A CA 1
ATOM 2598 C C . LEU A 1 316 ? -110.435 -71.973 190.780 1.00 28.05 316 LEU A C 1
ATOM 2600 O O . LEU A 1 316 ? -111.426 -72.670 190.954 1.00 28.05 316 LEU A O 1
ATOM 2604 N N . GLY A 1 317 ? -109.797 -71.849 189.603 1.00 37.09 317 GLY A N 1
ATOM 2605 C CA . GLY A 1 317 ? -109.826 -72.795 188.477 1.00 37.09 317 GLY A CA 1
ATOM 2606 C C . GLY A 1 317 ? -109.953 -72.083 187.124 1.00 37.09 317 GLY A C 1
ATOM 2607 O O . GLY A 1 317 ? -111.057 -71.984 186.615 1.00 37.09 317 GLY A O 1
ATOM 2608 N N . PHE A 1 318 ? -108.954 -71.407 186.542 1.00 30.30 318 PHE A N 1
ATOM 2609 C CA . PHE A 1 318 ? -107.570 -71.794 186.197 1.00 30.30 318 PHE A CA 1
ATOM 2610 C C . PHE A 1 318 ? -107.450 -72.928 185.155 1.00 30.30 318 PHE A C 1
ATOM 2612 O O . PHE A 1 318 ? -107.918 -74.032 185.415 1.00 30.30 318 PHE A O 1
ATOM 2619 N N . ILE A 1 319 ? -106.752 -72.596 184.044 1.00 34.38 319 ILE A N 1
ATOM 2620 C CA . ILE A 1 319 ? -106.019 -73.366 182.991 1.00 34.38 319 ILE A CA 1
ATOM 2621 C C . ILE A 1 319 ? -106.363 -72.752 181.610 1.00 34.38 319 ILE A C 1
ATOM 2623 O O . ILE A 1 319 ? -107.525 -72.773 181.228 1.00 34.38 319 ILE A O 1
ATOM 2627 N N . ALA A 1 320 ? -105.459 -72.188 180.791 1.00 29.06 320 ALA A N 1
ATOM 2628 C CA . ALA A 1 320 ? -103.986 -72.044 180.749 1.00 29.06 320 ALA A CA 1
ATOM 2629 C C . ALA A 1 320 ? -103.650 -70.778 179.900 1.00 29.06 320 ALA A C 1
ATOM 2631 O O . ALA A 1 320 ? -104.428 -70.472 179.006 1.00 29.06 320 ALA A O 1
ATOM 2632 N N . ASN A 1 321 ? -102.651 -69.903 180.104 1.00 28.28 321 ASN A N 1
ATOM 2633 C CA . ASN A 1 321 ? -101.226 -69.918 180.503 1.00 28.28 321 ASN A CA 1
ATOM 2634 C C . ASN A 1 321 ? -100.267 -69.669 179.300 1.00 28.28 321 ASN A C 1
ATOM 2636 O O . ASN A 1 321 ? -100.254 -70.480 178.384 1.00 28.28 321 ASN A O 1
ATOM 2640 N N . SER A 1 322 ? -99.443 -68.602 179.405 1.00 30.98 322 SER A N 1
ATOM 2641 C CA . SER A 1 322 ? -98.141 -68.305 178.730 1.00 30.98 322 SER A CA 1
ATOM 2642 C C . SER A 1 322 ? -98.128 -68.128 177.188 1.00 30.98 322 SER A C 1
ATOM 2644 O O . SER A 1 322 ? -98.728 -68.919 176.483 1.00 30.98 322 SER A O 1
ATOM 2646 N N . ILE A 1 323 ? -97.474 -67.138 176.547 1.00 26.75 323 ILE A N 1
ATOM 2647 C CA . ILE A 1 323 ? -96.067 -66.647 176.580 1.00 26.75 323 ILE A CA 1
ATOM 2648 C C . ILE A 1 323 ? -96.061 -65.197 175.998 1.00 26.75 323 ILE A C 1
ATOM 2650 O O . ILE A 1 323 ? -96.590 -64.994 174.913 1.00 26.75 323 ILE A O 1
ATOM 2654 N N . LEU A 1 324 ? -95.754 -64.155 176.793 1.00 31.64 324 LEU A N 1
ATOM 2655 C CA . LEU A 1 324 ? -94.521 -63.317 176.807 1.00 31.64 324 LEU A CA 1
ATOM 2656 C C . LEU A 1 324 ? -94.226 -62.532 175.498 1.00 31.64 324 LEU A C 1
ATOM 2658 O O . LEU A 1 324 ? -94.137 -63.124 174.437 1.00 31.64 324 LEU A O 1
ATOM 2662 N N . ASN A 1 325 ? -94.199 -61.191 175.499 1.00 36.59 325 ASN A N 1
ATOM 2663 C CA . ASN A 1 325 ? -93.108 -60.304 175.959 1.00 36.59 325 ASN A CA 1
ATOM 2664 C C . ASN A 1 325 ? -91.874 -60.329 175.021 1.00 36.59 325 ASN A C 1
ATOM 2666 O O . ASN A 1 325 ? -91.094 -61.271 175.094 1.00 36.59 325 ASN A O 1
ATOM 2670 N N . ALA A 1 326 ? -91.705 -59.288 174.190 1.00 32.50 326 ALA A N 1
ATOM 2671 C CA . ALA A 1 326 ? -90.446 -58.844 173.558 1.00 32.50 326 ALA A CA 1
ATOM 2672 C C . ALA A 1 326 ? -90.687 -57.422 172.986 1.00 32.50 326 ALA A C 1
ATOM 2674 O O . ALA A 1 326 ? -91.561 -57.254 172.144 1.00 32.50 326 ALA A O 1
ATOM 2675 N N . THR A 1 327 ? -90.167 -56.299 173.491 1.00 36.50 327 THR A N 1
ATOM 2676 C CA . THR A 1 327 ? -88.769 -55.811 173.507 1.00 36.50 327 THR A CA 1
ATOM 2677 C C . THR A 1 327 ? -88.016 -55.795 172.165 1.00 36.50 327 THR A C 1
ATOM 2679 O O . THR A 1 327 ? -86.831 -55.502 172.171 1.00 36.50 327 THR A O 1
ATOM 2682 N N . GLU A 1 328 ? -88.676 -55.988 171.014 1.00 37.19 328 GLU A N 1
ATOM 2683 C CA . GLU A 1 328 ? -88.012 -56.027 169.689 1.00 37.19 328 GLU A CA 1
ATOM 2684 C C . GLU A 1 328 ? -88.766 -55.242 168.587 1.00 37.19 328 GLU A C 1
ATOM 2686 O O . GLU A 1 328 ? -89.150 -55.786 167.556 1.00 37.19 328 GLU A O 1
ATOM 2691 N N . LEU A 1 329 ? -88.984 -53.933 168.764 1.00 41.62 329 LEU A N 1
ATOM 2692 C CA . LEU A 1 329 ? -89.222 -53.031 167.614 1.00 41.62 329 LEU A CA 1
ATOM 2693 C C . LEU A 1 329 ? -88.567 -51.648 167.760 1.00 41.62 329 LEU A C 1
ATOM 2695 O O . LEU A 1 329 ? -88.787 -50.777 166.927 1.00 41.62 329 LEU A O 1
ATOM 2699 N N . ASP A 1 330 ? -87.696 -51.476 168.755 1.00 47.56 330 ASP A N 1
ATOM 2700 C CA . ASP A 1 330 ? -86.712 -50.387 168.763 1.00 47.56 330 ASP A CA 1
ATOM 2701 C C . ASP A 1 330 ? -85.363 -50.841 168.153 1.00 47.56 330 ASP A C 1
ATOM 2703 O O . ASP A 1 330 ? -84.612 -50.014 167.643 1.00 47.56 330 ASP A O 1
ATOM 2707 N N . GLU A 1 331 ? -85.088 -52.154 168.056 1.00 47.31 331 GLU A N 1
ATOM 2708 C CA . GLU A 1 331 ? -83.881 -52.684 167.384 1.00 47.31 331 GLU A CA 1
ATOM 2709 C C . GLU A 1 331 ? -84.016 -52.817 165.855 1.00 47.31 331 GLU A C 1
ATOM 2711 O O . GLU A 1 331 ? -83.012 -52.778 165.150 1.00 47.31 331 GLU A O 1
ATOM 2716 N N . VAL A 1 332 ? -85.229 -52.879 165.292 1.00 49.16 332 VAL A N 1
ATOM 2717 C CA . VAL A 1 332 ? -85.418 -52.955 163.824 1.00 49.16 332 VAL A CA 1
ATOM 2718 C C . VAL A 1 332 ? -85.416 -51.569 163.172 1.00 49.16 332 VAL A C 1
ATOM 2720 O O . VAL A 1 332 ? -84.954 -51.420 162.042 1.00 49.16 332 VAL A O 1
ATOM 2723 N N . VAL A 1 333 ? -85.830 -50.525 163.896 1.00 53.06 333 VAL A N 1
ATOM 2724 C CA . VAL A 1 333 ? -85.665 -49.135 163.439 1.00 53.06 333 VAL A CA 1
ATOM 2725 C C . VAL A 1 333 ? -84.193 -48.701 163.544 1.00 53.06 333 VAL A C 1
ATOM 2727 O O . VAL A 1 333 ? -83.721 -47.961 162.684 1.00 53.06 333 VAL A O 1
ATOM 2730 N N . ALA A 1 334 ? -83.426 -49.249 164.498 1.00 56.56 334 ALA A N 1
ATOM 2731 C CA . ALA A 1 334 ? -81.971 -49.080 164.554 1.00 56.56 334 ALA A CA 1
ATOM 2732 C C . ALA A 1 334 ? -81.228 -49.911 163.482 1.00 56.56 334 ALA A C 1
ATOM 2734 O O . ALA A 1 334 ? -80.339 -49.384 162.817 1.00 56.56 334 ALA A O 1
ATOM 2735 N N . ALA A 1 335 ? -81.637 -51.159 163.213 1.00 49.28 335 ALA A N 1
ATOM 2736 C CA . ALA A 1 335 ? -81.026 -51.996 162.173 1.00 49.28 335 ALA A CA 1
ATOM 2737 C C . ALA A 1 335 ? -81.329 -51.526 160.735 1.00 49.28 335 ALA A C 1
ATOM 2739 O O . ALA A 1 335 ? -80.515 -51.756 159.843 1.00 49.28 335 ALA A O 1
ATOM 2740 N N . LEU A 1 336 ? -82.448 -50.833 160.483 1.00 46.06 336 LEU A N 1
ATOM 2741 C CA . LEU A 1 336 ? -82.737 -50.261 159.159 1.00 46.06 336 LEU A CA 1
ATOM 2742 C C . LEU A 1 336 ? -81.939 -48.972 158.892 1.00 46.06 336 LEU A C 1
ATOM 2744 O O . LEU A 1 336 ? -81.609 -48.693 157.742 1.00 46.06 336 LEU A O 1
ATOM 2748 N N . ILE A 1 337 ? -81.574 -48.226 159.940 1.00 53.94 337 ILE A N 1
ATOM 2749 C CA . ILE A 1 337 ? -80.729 -47.028 159.829 1.00 53.94 337 ILE A CA 1
ATOM 2750 C C . ILE A 1 337 ? -79.238 -47.418 159.743 1.00 53.94 337 ILE A C 1
ATOM 2752 O O . ILE A 1 337 ? -78.525 -46.870 158.899 1.00 53.94 337 ILE A O 1
ATOM 2756 N N . ASP A 1 338 ? -78.787 -48.450 160.469 1.00 52.44 338 ASP A N 1
ATOM 2757 C CA . ASP A 1 338 ? -77.415 -48.975 160.346 1.00 52.44 338 ASP A CA 1
ATOM 2758 C C . ASP A 1 338 ? -77.183 -49.791 159.056 1.00 52.44 338 ASP A C 1
ATOM 2760 O O . ASP A 1 338 ? -76.086 -49.744 158.495 1.00 52.44 338 ASP A O 1
ATOM 2764 N N . ALA A 1 339 ? -78.197 -50.462 158.489 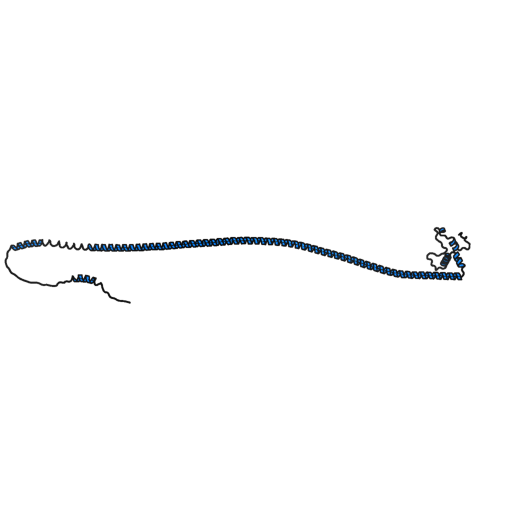1.00 45.50 339 ALA A N 1
ATOM 2765 C CA . ALA A 1 339 ? -78.054 -51.188 157.218 1.00 45.50 339 ALA A CA 1
ATOM 2766 C C . ALA A 1 339 ? -77.941 -50.274 155.980 1.00 45.50 339 ALA A C 1
ATOM 2768 O O . ALA A 1 339 ? -77.324 -50.673 154.992 1.00 45.50 339 ALA A O 1
ATOM 2769 N N . SER A 1 340 ? -78.456 -49.040 156.016 1.00 43.59 340 SER A N 1
ATOM 2770 C CA . SER A 1 340 ? -78.222 -48.063 154.936 1.00 43.59 340 SER A CA 1
ATOM 2771 C C . SER A 1 340 ? -76.955 -47.219 155.127 1.00 43.59 340 SER A C 1
ATOM 2773 O O . SER A 1 340 ? -76.430 -46.701 154.143 1.00 43.59 340 SER A O 1
ATOM 2775 N N . CYS A 1 341 ? -76.404 -47.138 156.346 1.00 48.50 341 CYS A N 1
ATOM 2776 C CA . CYS A 1 341 ? -75.121 -46.472 156.608 1.00 48.50 341 CYS A CA 1
ATOM 2777 C C . CYS A 1 341 ? -73.900 -47.422 156.615 1.00 48.50 341 CYS A C 1
ATOM 2779 O O . CYS A 1 341 ? -72.780 -46.947 156.447 1.00 48.50 341 CYS A O 1
ATOM 2781 N N . ALA A 1 342 ? -74.081 -48.750 156.678 1.00 40.31 342 ALA A N 1
ATOM 2782 C CA . ALA A 1 342 ? -73.008 -49.755 156.557 1.00 40.31 342 ALA A CA 1
ATOM 2783 C C . ALA A 1 342 ? -72.856 -50.390 155.151 1.00 40.31 342 ALA A C 1
ATOM 2785 O O . ALA A 1 342 ? -72.031 -51.284 154.960 1.00 40.31 342 ALA A O 1
ATOM 2786 N N . VAL A 1 343 ? -73.567 -49.885 154.131 1.00 40.53 343 VAL A N 1
ATOM 2787 C CA . VAL A 1 343 ? -73.186 -50.035 152.702 1.00 40.53 343 VAL A CA 1
ATOM 2788 C C . VAL A 1 343 ? -72.424 -48.786 152.219 1.00 40.53 343 VAL A C 1
ATOM 2790 O O . VAL A 1 343 ? -72.352 -48.465 151.039 1.00 40.53 343 VAL A O 1
ATOM 2793 N N . GLY A 1 344 ? -71.772 -48.102 153.161 1.00 42.25 344 GLY A N 1
ATOM 2794 C CA . GLY A 1 344 ? -70.656 -47.197 152.928 1.00 42.25 344 GLY A CA 1
ATOM 2795 C C . GLY A 1 344 ? -69.393 -47.721 153.614 1.00 42.25 344 GLY A C 1
ATOM 2796 O O . GLY A 1 344 ? -69.033 -47.195 154.654 1.00 42.25 344 GLY A O 1
ATOM 2797 N N . HIS A 1 345 ? -68.771 -48.770 153.049 1.00 35.25 345 HIS A N 1
ATOM 2798 C CA . HIS A 1 345 ? -67.325 -49.110 153.056 1.00 35.25 345 HIS A CA 1
ATOM 2799 C C . HIS A 1 345 ? -67.022 -50.626 153.140 1.00 35.25 345 HIS A C 1
ATOM 2801 O O . HIS A 1 345 ? -66.660 -51.161 154.184 1.00 35.25 345 HIS A O 1
ATOM 2807 N N . ARG A 1 346 ? -66.976 -51.295 151.976 1.00 33.41 346 ARG A N 1
ATOM 2808 C CA . ARG A 1 346 ? -65.801 -52.112 151.621 1.00 33.41 346 ARG A CA 1
ATOM 2809 C C . ARG A 1 346 ? -64.894 -51.240 150.761 1.00 33.41 346 ARG A C 1
ATOM 2811 O O . ARG A 1 346 ? -65.147 -51.057 149.577 1.00 33.41 346 ARG A O 1
ATOM 2818 N N . GLY A 1 347 ? -63.847 -50.693 151.366 1.00 36.69 347 GLY A N 1
ATOM 2819 C CA . GLY A 1 347 ? -62.608 -50.470 150.633 1.00 36.69 347 GLY A CA 1
ATOM 2820 C C . GLY A 1 347 ? -61.854 -51.796 150.533 1.00 36.69 347 GLY A C 1
ATOM 2821 O O . GLY A 1 347 ? -61.887 -52.583 151.479 1.00 36.69 347 GLY A O 1
ATOM 2822 N N . GLY A 1 348 ? -61.167 -52.022 149.412 1.00 32.12 348 GLY A N 1
ATOM 2823 C CA . GLY A 1 348 ? -60.084 -53.005 149.356 1.00 32.12 348 GLY A CA 1
ATOM 2824 C C . GLY A 1 348 ? -59.916 -53.776 148.047 1.00 32.12 348 GLY A C 1
ATOM 2825 O O . GLY A 1 348 ? -60.346 -54.916 147.980 1.00 32.12 348 GLY A O 1
ATOM 2826 N N . TYR A 1 349 ? -59.213 -53.160 147.086 1.00 32.12 349 TYR A N 1
ATOM 2827 C CA . TYR A 1 349 ? -58.008 -53.707 146.430 1.00 32.12 349 TYR A CA 1
ATOM 2828 C C . TYR A 1 349 ? -58.045 -55.053 145.652 1.00 32.12 349 TYR A C 1
ATOM 2830 O O . TYR A 1 349 ? -58.144 -56.113 146.259 1.00 32.12 349 TYR A O 1
ATOM 2838 N N . LEU A 1 350 ? -57.780 -54.958 144.328 1.00 38.12 350 LEU A N 1
ATOM 2839 C CA . LEU A 1 350 ? -56.679 -55.584 143.533 1.00 38.12 350 LEU A CA 1
ATOM 2840 C C . LEU A 1 350 ? -57.077 -56.244 142.189 1.00 38.12 350 LEU A C 1
ATOM 2842 O O . LEU A 1 350 ? -57.895 -57.153 142.174 1.00 38.12 350 LEU A O 1
ATOM 2846 N N . GLU A 1 351 ? -56.375 -55.782 141.132 1.00 38.59 351 GLU A N 1
ATOM 2847 C CA . GLU A 1 351 ? -55.743 -56.501 139.987 1.00 38.59 351 GLU A CA 1
ATOM 2848 C C . GLU A 1 351 ? -56.634 -57.349 139.042 1.00 38.59 351 GLU A C 1
ATOM 2850 O O . GLU A 1 351 ? -57.613 -57.952 139.451 1.00 38.59 351 GLU A O 1
ATOM 2855 N N . CYS A 1 352 ? -56.422 -57.408 137.720 1.00 34.03 352 CYS A N 1
ATOM 2856 C CA . CYS A 1 352 ? -55.189 -57.645 136.949 1.00 34.03 352 CYS A CA 1
ATOM 2857 C C . CYS A 1 352 ? -55.172 -56.788 135.654 1.00 34.03 352 CYS A C 1
ATOM 2859 O O . CYS A 1 352 ? -56.236 -56.500 135.110 1.00 34.03 352 CYS A O 1
ATOM 2861 N N . ALA A 1 353 ? -54.042 -56.362 135.081 1.00 34.75 353 ALA A N 1
ATOM 2862 C CA . ALA A 1 353 ? -52.680 -56.900 135.100 1.00 34.75 353 ALA A CA 1
ATOM 2863 C C . ALA A 1 353 ? -51.610 -55.796 135.068 1.00 34.75 353 ALA A C 1
ATOM 2865 O O . ALA A 1 353 ? -51.938 -54.675 134.610 1.00 34.75 353 ALA A O 1
#

Secondary structure (DSSP, 8-state):
-PPPPPPTT--HHHHHHHH--GGG-TTPPP--SS---TT--TT-HHHHHHHHHHHS-HHHHHHHHTS-HHHHHHHHHHHHHHHHHHHHHHHHHHHHHHHHHHHHHHHHHHHHHHHHHHHHHHHHHHHHHHHHHHHHHHHHHHHHHHHHHHHHHHHHHHHHHHHHHHHHHHHHHHHHHHHHHHHHHHHHHHHHHHHHHHHHHHHHHHHHHHHHHHHHHHHHHHHHHHHHHHHHHHHHHHHHHHHHHHHHHHHHHHHHHHHHHHHHTTTTTTTTTSSSSSSSSSS-SSSHHHHHHHHHHHHHHTSS------------------------SSHHHHHHHHHHHSSS---------

Radius of gyration: 121.76 Å; chains: 1; bounding box: 207×112×308 Å

Sequence (353 aa):
MPQTPIGPKDTLGDIY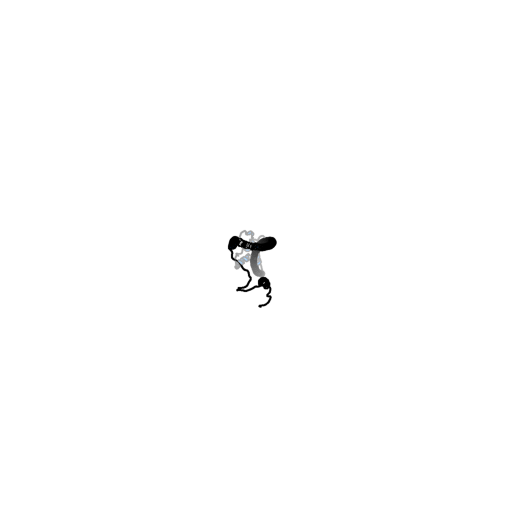YRTYTEEARDDVPHQPVWCLKKKDTFVLFVACRDWFLGSFPPREVNRQRVRTHEGLYHAYIIGEANARSANHQIVHEWRIMNKDRADWEKYRERLLKEVWDFEQIRNKFAEKKAAFEAEKKSEEWVREGLKSKLQAAEELLSKERAEWRKVCEKDNQRIYDARSKITDLKAEIATLKGKVEEVQADKERVEAELNARVENSDKDLATKDVEIAELKRRLFEAHEKNESLEIDLEAERVKVETAEEAKKKAEEARDISTFALNVAQNNYAETQTIVDTLVSEFEWMRSRGAAAASFSCFALGFIANSILNATELDEVVAALIDASCAVGHRGGYLECA

pLDDT: mean 72.94, std 21.61, range [23.08, 98.25]